Protein AF-A0A2S2QQ29-F1 (afdb_monomer_lite)

InterPro domains:
  IPR022782 Actin interacting protein 3-like, C-terminal [PF03915] (8-190)
  IPR051825 SRC Kinase Signaling Inhibitor [PTHR22741] (1-201)

Foldseek 3Di:
DVVVVVVVVVVVVVVVVVVVVVVVVVVVVVVVVVVVVVVVVVVVVVVVVVVVVVVVVVVLVVLVVVLVVVVVVLVVLVVVLVVLVVVLVVVVVVQVCCCPPVVDDDDVVVVVVSVVSVVVSVVSVVVSVVVVVVSVVSVVVSVVVVVVVVVVVVVCVVVVVVVVVVVVVVVVVVVVVVVVVVVVVVVVVVVDDDPVPDDPPDD

pLDDT: mean 89.48, std 13.01, range [39.53, 98.69]

Structure (mmCIF, N/CA/C/O backbone):
data_AF-A0A2S2QQ29-F1
#
_entry.id   AF-A0A2S2QQ29-F1
#
loop_
_atom_site.group_PDB
_atom_site.id
_atom_site.type_symbol
_atom_site.label_atom_id
_atom_site.label_alt_id
_atom_site.label_comp_id
_atom_site.label_asym_id
_atom_site.label_entity_id
_atom_site.label_seq_id
_atom_site.pdbx_PDB_ins_code
_atom_site.Cartn_x
_atom_site.Cartn_y
_atom_site.Cartn_z
_atom_site.occupancy
_atom_site.B_iso_or_equiv
_atom_site.auth_seq_id
_atom_site.auth_comp_id
_atom_site.auth_asym_id
_atom_site.auth_atom_id
_atom_site.pdbx_PDB_model_num
ATOM 1 N N . MET A 1 1 ? 58.826 -31.217 -70.084 1.00 58.16 1 MET A N 1
ATOM 2 C CA . MET A 1 1 ? 59.027 -30.020 -69.231 1.00 58.16 1 MET A CA 1
ATOM 3 C C . MET A 1 1 ? 57.924 -28.960 -69.365 1.00 58.16 1 MET A C 1
ATOM 5 O O . MET A 1 1 ? 57.368 -28.581 -68.344 1.00 58.16 1 MET A O 1
ATOM 9 N N . TYR A 1 2 ? 57.536 -28.514 -70.570 1.00 65.88 2 TYR A N 1
ATOM 10 C CA . TYR A 1 2 ? 56.537 -27.436 -70.764 1.00 65.88 2 TYR A CA 1
ATOM 11 C C . TYR A 1 2 ? 55.149 -27.685 -70.126 1.00 65.88 2 TYR A C 1
ATOM 13 O O . TYR A 1 2 ? 54.571 -26.784 -69.519 1.00 65.88 2 TYR A O 1
ATOM 21 N N . ASN A 1 3 ? 54.625 -28.916 -70.189 1.00 76.88 3 ASN A N 1
ATOM 22 C CA . ASN A 1 3 ? 53.314 -29.250 -69.607 1.00 76.88 3 ASN A CA 1
ATOM 23 C C . ASN A 1 3 ? 53.293 -29.189 -68.071 1.00 76.88 3 ASN A C 1
ATOM 25 O O . ASN A 1 3 ? 52.300 -28.763 -67.488 1.00 76.88 3 ASN A O 1
ATOM 29 N N . GLN A 1 4 ? 54.393 -29.557 -67.409 1.00 80.75 4 GLN A N 1
ATOM 30 C CA . GLN A 1 4 ? 54.505 -29.476 -65.949 1.00 80.75 4 GLN A CA 1
ATOM 31 C C . GLN A 1 4 ? 54.550 -28.018 -65.478 1.00 80.75 4 GLN A C 1
ATOM 33 O O . GLN A 1 4 ? 53.881 -27.668 -64.508 1.00 80.75 4 GLN A O 1
ATOM 38 N N . LEU A 1 5 ? 55.252 -27.150 -66.217 1.00 83.69 5 LEU A N 1
ATOM 39 C CA . LEU A 1 5 ? 55.298 -25.713 -65.939 1.00 83.69 5 LEU A CA 1
ATOM 40 C C . LEU A 1 5 ? 53.905 -25.071 -66.051 1.00 83.69 5 LEU A C 1
ATOM 42 O O . LEU A 1 5 ? 53.491 -24.320 -65.171 1.00 83.69 5 LEU A O 1
ATOM 46 N N . ARG A 1 6 ? 53.143 -25.430 -67.093 1.00 86.56 6 ARG A N 1
ATOM 47 C CA . ARG A 1 6 ? 51.777 -24.931 -67.320 1.00 86.56 6 ARG A CA 1
ATOM 48 C C . ARG A 1 6 ? 50.801 -25.373 -66.223 1.00 86.56 6 ARG A C 1
ATOM 50 O O . ARG A 1 6 ? 49.967 -24.582 -65.783 1.00 86.56 6 ARG A O 1
ATOM 57 N N . VAL A 1 7 ? 50.919 -26.615 -65.748 1.00 88.50 7 VAL A N 1
ATOM 58 C CA . VAL A 1 7 ? 50.114 -27.140 -64.629 1.00 88.50 7 VAL A CA 1
ATOM 59 C C . VAL A 1 7 ? 50.457 -26.431 -63.317 1.00 88.50 7 VAL A C 1
ATOM 61 O O . VAL A 1 7 ? 49.549 -26.046 -62.580 1.00 88.50 7 VAL A O 1
ATOM 64 N N . LEU A 1 8 ? 51.743 -26.204 -63.036 1.00 88.38 8 LEU A N 1
ATOM 65 C CA . LEU A 1 8 ? 52.184 -25.460 -61.851 1.00 88.38 8 LEU A CA 1
ATOM 66 C C . LEU A 1 8 ? 51.718 -23.999 -61.888 1.00 88.38 8 LEU A C 1
ATOM 68 O O . LEU A 1 8 ? 51.228 -23.488 -60.883 1.00 88.38 8 LEU A O 1
ATOM 72 N N . GLN A 1 9 ? 51.785 -23.348 -63.050 1.00 89.62 9 GLN A N 1
ATOM 73 C CA . GLN A 1 9 ? 51.308 -21.977 -63.235 1.00 89.62 9 GLN A CA 1
ATOM 74 C C . GLN A 1 9 ? 49.793 -21.860 -63.007 1.00 89.62 9 GLN A C 1
ATOM 76 O O . GLN A 1 9 ? 49.340 -20.909 -62.365 1.00 89.62 9 GLN A O 1
ATOM 81 N N . LYS A 1 10 ? 49.011 -22.843 -63.476 1.00 92.00 10 LYS A N 1
ATOM 82 C CA . LYS A 1 10 ? 47.568 -22.919 -63.213 1.00 92.00 10 LYS A CA 1
ATOM 83 C C . LYS A 1 10 ? 47.287 -23.083 -61.715 1.00 92.00 10 LYS A C 1
ATOM 85 O O . LYS A 1 10 ? 46.579 -22.256 -61.154 1.00 92.00 10 LYS A O 1
ATOM 90 N N . LYS A 1 11 ? 47.939 -24.043 -61.046 1.00 91.81 11 LYS A N 1
ATOM 91 C CA . LYS A 1 11 ? 47.808 -24.242 -59.589 1.00 91.81 11 LYS A CA 1
ATOM 92 C C . LYS A 1 11 ? 48.177 -22.991 -58.785 1.00 91.81 11 LYS A C 1
ATOM 94 O O . LYS A 1 11 ? 47.470 -22.637 -57.851 1.00 91.81 11 LYS A O 1
ATOM 99 N N . ALA A 1 12 ? 49.243 -22.285 -59.160 1.00 90.62 12 ALA A N 1
ATOM 100 C CA . ALA A 1 12 ? 49.643 -21.045 -58.493 1.00 90.62 12 ALA A CA 1
ATOM 101 C C . ALA A 1 12 ? 48.615 -19.911 -58.680 1.00 90.62 12 ALA A C 1
ATOM 103 O O . ALA A 1 12 ? 48.417 -19.091 -57.779 1.00 90.62 12 ALA A O 1
ATOM 104 N N . LYS A 1 13 ? 47.953 -19.846 -59.843 1.00 92.56 13 LYS A N 1
ATOM 105 C CA . LYS A 1 13 ? 46.868 -18.890 -60.108 1.00 92.56 13 LYS A CA 1
ATOM 106 C C . LYS A 1 13 ? 45.615 -19.231 -59.297 1.00 92.56 13 LYS A C 1
ATOM 108 O O . LYS A 1 13 ? 45.049 -18.323 -58.687 1.00 92.56 13 LYS A O 1
ATOM 113 N N . ASP A 1 14 ? 45.253 -20.509 -59.246 1.00 93.25 14 ASP A N 1
ATOM 114 C CA . ASP A 1 14 ? 44.104 -21.015 -58.492 1.00 93.25 14 ASP A CA 1
ATOM 115 C C . ASP A 1 14 ? 44.298 -20.765 -56.985 1.00 93.25 14 ASP A C 1
ATOM 117 O O . ASP A 1 14 ? 43.455 -20.126 -56.357 1.00 93.25 14 ASP A O 1
ATOM 121 N N . LEU A 1 15 ? 45.477 -21.088 -56.435 1.00 93.44 15 LEU A N 1
ATOM 122 C CA . LEU A 1 15 ? 45.837 -20.797 -55.038 1.00 93.44 15 LEU A CA 1
ATOM 123 C C . LEU A 1 15 ? 45.805 -19.293 -54.714 1.00 93.44 15 LEU A C 1
ATOM 125 O O . LEU A 1 15 ? 45.339 -18.889 -53.649 1.00 93.44 15 LEU A O 1
ATOM 129 N N . ARG A 1 16 ? 46.250 -18.419 -55.632 1.00 93.06 16 ARG A N 1
ATOM 130 C CA . ARG A 1 16 ? 46.126 -16.956 -55.453 1.00 93.06 16 ARG A CA 1
ATOM 131 C C . ARG A 1 16 ? 44.676 -16.482 -55.450 1.00 93.06 16 ARG A C 1
ATOM 133 O O . ARG A 1 16 ? 44.363 -15.460 -54.834 1.00 93.06 16 ARG A O 1
ATOM 140 N N . GLN A 1 17 ? 43.802 -17.130 -56.211 1.00 92.25 17 GLN A N 1
ATOM 141 C CA . GLN A 1 17 ? 42.383 -16.797 -56.239 1.00 92.25 17 GLN A CA 1
ATOM 142 C C . GLN A 1 17 ? 41.694 -17.268 -54.956 1.00 92.25 17 GLN A C 1
ATOM 144 O O . GLN A 1 17 ? 40.962 -16.491 -54.345 1.00 92.25 17 GLN A O 1
ATOM 149 N N . GLU A 1 18 ? 42.020 -18.471 -54.496 1.00 92.69 18 GLU A N 1
ATOM 150 C CA . GLU A 1 18 ? 41.542 -19.041 -53.240 1.00 92.69 18 GLU A CA 1
ATOM 151 C C . GLU A 1 18 ? 41.991 -18.212 -52.028 1.00 92.69 18 GLU A C 1
ATOM 153 O O . GLU A 1 18 ? 41.156 -17.812 -51.221 1.00 92.69 18 GLU A O 1
ATOM 158 N N . ALA A 1 19 ? 43.263 -17.803 -51.963 1.00 91.06 19 ALA A N 1
ATOM 159 C CA . ALA A 1 19 ? 43.770 -16.925 -50.903 1.00 91.06 19 ALA A CA 1
ATOM 160 C C . ALA A 1 19 ? 43.051 -15.562 -50.860 1.00 91.06 19 ALA A C 1
ATOM 162 O O . ALA A 1 19 ? 42.770 -15.023 -49.787 1.00 91.06 19 ALA A O 1
ATOM 163 N N . ARG A 1 20 ? 42.710 -14.993 -52.026 1.00 91.62 20 ARG A N 1
ATOM 164 C CA . ARG A 1 20 ? 41.917 -13.754 -52.106 1.00 91.62 20 ARG A CA 1
ATOM 165 C C . ARG A 1 20 ? 40.474 -13.969 -51.657 1.00 91.62 20 ARG A C 1
ATOM 167 O O . ARG A 1 20 ? 39.930 -13.101 -50.975 1.00 91.62 20 ARG A O 1
ATOM 174 N N . SER A 1 21 ? 39.878 -15.106 -52.014 1.00 90.62 21 SER A N 1
ATOM 175 C CA . SER A 1 21 ? 38.542 -15.500 -51.560 1.00 90.62 21 SER A CA 1
ATOM 176 C C . SER A 1 21 ? 38.503 -15.652 -50.037 1.00 90.62 21 SER A C 1
ATOM 178 O O . SER A 1 21 ? 37.711 -14.985 -49.372 1.00 90.62 21 SER A O 1
ATOM 180 N N . LEU A 1 22 ? 39.450 -16.408 -49.472 1.00 92.12 22 LEU A N 1
ATOM 181 C CA . LEU A 1 22 ? 39.607 -16.611 -48.031 1.00 92.12 22 LEU A CA 1
ATOM 182 C C . LEU A 1 22 ? 39.797 -15.290 -47.281 1.00 92.12 22 LEU A C 1
ATOM 184 O O . LEU A 1 22 ? 39.175 -15.080 -46.243 1.00 92.12 22 LEU A O 1
ATOM 188 N N . ARG A 1 23 ? 40.587 -14.354 -47.823 1.00 93.38 23 ARG A N 1
ATOM 189 C CA . ARG A 1 23 ? 40.763 -13.029 -47.211 1.00 93.38 23 ARG A CA 1
ATOM 190 C C . ARG A 1 23 ? 39.457 -12.231 -47.161 1.00 93.38 23 ARG A C 1
ATOM 192 O O . ARG A 1 23 ? 39.170 -11.616 -46.137 1.00 93.38 23 ARG A O 1
ATOM 199 N N . ARG A 1 24 ? 38.662 -12.243 -48.237 1.00 90.88 24 ARG A N 1
ATOM 200 C CA . ARG A 1 24 ? 37.349 -11.571 -48.270 1.00 90.88 24 ARG A CA 1
ATOM 201 C C . ARG A 1 24 ? 36.367 -12.219 -47.299 1.00 90.88 24 ARG A C 1
ATOM 203 O O . ARG A 1 24 ? 35.701 -11.505 -46.554 1.00 90.88 24 ARG A O 1
ATOM 210 N N . MET A 1 25 ? 36.322 -13.551 -47.267 1.00 92.12 25 MET A N 1
ATOM 211 C CA . MET A 1 25 ? 35.492 -14.303 -46.323 1.00 92.12 25 MET A CA 1
ATOM 212 C C . MET A 1 25 ? 35.877 -13.999 -44.874 1.00 92.12 25 MET A C 1
ATOM 214 O O . MET A 1 25 ? 35.006 -13.679 -44.074 1.00 92.12 25 MET A O 1
ATOM 218 N N . SER A 1 26 ? 37.172 -14.008 -44.552 1.00 90.50 26 SER A N 1
ATOM 219 C CA . SER A 1 26 ? 37.682 -13.671 -43.220 1.00 90.50 26 SER A CA 1
ATOM 220 C C . SER A 1 26 ? 37.312 -12.241 -42.806 1.00 90.50 26 SER A C 1
ATOM 222 O O . SER A 1 26 ? 36.861 -12.024 -41.684 1.00 90.50 26 SER A O 1
ATOM 224 N N . GLN A 1 27 ? 37.417 -11.263 -43.715 1.00 90.31 27 GLN A N 1
ATOM 225 C CA . GLN A 1 27 ? 36.993 -9.884 -43.441 1.00 90.31 27 GLN A CA 1
ATOM 226 C C . GLN A 1 27 ? 35.483 -9.773 -43.188 1.00 90.31 27 GLN A C 1
ATOM 228 O O . GLN A 1 27 ? 35.074 -9.097 -42.242 1.00 90.31 27 GLN A O 1
ATOM 233 N N . ALA A 1 28 ? 34.661 -10.453 -43.992 1.00 89.12 28 ALA A N 1
ATOM 234 C CA . ALA A 1 28 ? 33.212 -10.484 -43.809 1.00 89.12 28 ALA A CA 1
ATOM 235 C C . ALA A 1 28 ? 32.821 -11.164 -42.486 1.00 89.12 28 ALA A C 1
ATOM 237 O O . ALA A 1 28 ? 32.010 -10.628 -41.732 1.00 89.12 28 ALA A O 1
ATOM 238 N N . GLN A 1 29 ? 33.461 -12.289 -42.150 1.00 89.75 29 GLN A N 1
ATOM 239 C CA . GLN A 1 29 ? 33.277 -12.981 -40.873 1.00 89.75 29 GLN A CA 1
ATOM 240 C C . GLN A 1 29 ? 33.691 -12.100 -39.689 1.00 89.75 29 GLN A C 1
ATOM 242 O O . GLN A 1 29 ? 32.938 -11.982 -38.730 1.00 89.75 29 GLN A O 1
ATOM 247 N N . ALA A 1 30 ? 34.830 -11.404 -39.763 1.00 90.12 30 ALA A N 1
ATOM 248 C CA . ALA A 1 30 ? 35.282 -10.496 -38.707 1.00 90.12 30 ALA A CA 1
ATOM 249 C C . ALA A 1 30 ? 34.353 -9.283 -38.508 1.00 90.12 30 ALA A C 1
ATOM 251 O O . ALA A 1 30 ? 34.287 -8.712 -37.416 1.00 90.12 30 ALA A O 1
ATOM 252 N N . HIS A 1 31 ? 33.654 -8.848 -39.559 1.00 88.50 31 HIS A N 1
ATOM 253 C CA . HIS A 1 31 ? 32.612 -7.832 -39.440 1.00 88.50 31 HIS A CA 1
ATOM 254 C C . HIS A 1 31 ? 31.351 -8.408 -38.786 1.00 88.50 31 HIS A C 1
ATOM 256 O O . HIS A 1 31 ? 30.884 -7.855 -37.794 1.00 88.50 31 HIS A O 1
ATOM 262 N N . SER A 1 32 ? 30.877 -9.562 -39.266 1.00 91.56 32 SER A N 1
ATOM 263 C CA . SER A 1 32 ? 29.714 -10.256 -38.704 1.00 91.56 32 SER A CA 1
ATOM 264 C C . SER A 1 32 ? 29.891 -10.565 -37.218 1.00 91.56 32 SER A C 1
ATOM 266 O O . SER A 1 32 ? 29.003 -10.258 -36.433 1.00 91.56 32 SER A O 1
ATOM 268 N N . ILE A 1 33 ? 31.047 -11.096 -36.812 1.00 92.38 33 ILE A N 1
ATOM 269 C CA . ILE A 1 33 ? 31.349 -11.408 -35.409 1.00 92.38 33 ILE A CA 1
ATOM 270 C C . ILE A 1 33 ? 31.291 -10.144 -34.543 1.00 92.38 33 ILE A C 1
ATOM 272 O O . ILE A 1 33 ? 30.747 -10.182 -33.443 1.00 92.38 33 ILE A O 1
ATOM 276 N N . ARG A 1 34 ? 31.803 -9.005 -35.034 1.00 93.12 34 ARG A N 1
ATOM 277 C CA . ARG A 1 34 ? 31.741 -7.731 -34.299 1.00 93.12 34 ARG A CA 1
ATOM 278 C C . ARG A 1 34 ? 30.310 -7.268 -34.059 1.00 93.12 34 ARG A C 1
ATOM 280 O O . ARG A 1 34 ? 30.016 -6.805 -32.961 1.00 93.12 34 ARG A O 1
ATOM 287 N N . GLU A 1 35 ? 29.443 -7.389 -35.056 1.00 93.94 35 GLU A N 1
ATOM 288 C CA . GLU A 1 35 ? 28.033 -7.025 -34.905 1.00 93.94 35 GLU A CA 1
ATOM 289 C C . GLU A 1 35 ? 27.303 -7.995 -33.970 1.00 93.94 35 GLU A C 1
ATOM 291 O O . GLU A 1 35 ? 26.607 -7.544 -33.063 1.00 93.94 35 GLU A O 1
ATOM 296 N N . THR A 1 36 ? 27.556 -9.304 -34.074 1.00 94.19 36 THR A N 1
ATOM 297 C CA . THR A 1 36 ? 27.000 -10.296 -33.139 1.00 94.19 36 THR A CA 1
ATOM 298 C C . THR A 1 36 ? 27.426 -10.022 -31.696 1.00 94.19 36 THR A C 1
ATOM 300 O O . THR A 1 36 ? 26.601 -10.098 -30.787 1.00 94.19 36 THR A O 1
ATOM 303 N N . ILE A 1 37 ? 28.694 -9.663 -31.461 1.00 92.62 37 ILE A N 1
ATOM 304 C CA . ILE A 1 37 ? 29.191 -9.309 -30.122 1.00 92.62 37 ILE A CA 1
ATOM 305 C C . ILE A 1 37 ? 28.473 -8.065 -29.587 1.00 92.62 37 ILE A C 1
ATOM 307 O O . ILE A 1 37 ? 28.034 -8.069 -28.437 1.00 92.62 37 ILE A O 1
ATOM 311 N N . LYS A 1 38 ? 28.317 -7.015 -30.405 1.00 93.00 38 LYS A N 1
ATOM 312 C CA . LYS A 1 38 ? 27.588 -5.801 -30.003 1.00 93.00 38 LYS A CA 1
ATOM 313 C C . LYS A 1 38 ? 26.133 -6.103 -29.651 1.00 93.00 38 LYS A C 1
ATOM 315 O O . LYS A 1 38 ? 25.666 -5.662 -28.606 1.00 93.00 38 LYS A O 1
ATOM 320 N N . ASP A 1 39 ? 25.440 -6.868 -30.490 1.00 92.69 39 ASP A N 1
ATOM 321 C CA . ASP A 1 39 ? 24.043 -7.246 -30.266 1.00 92.69 39 ASP A CA 1
ATOM 322 C C . ASP A 1 39 ? 23.887 -8.092 -28.992 1.00 92.69 39 ASP A C 1
ATOM 324 O O . ASP A 1 39 ? 23.025 -7.835 -28.152 1.00 92.69 39 ASP A O 1
ATOM 328 N N . THR A 1 40 ? 24.803 -9.039 -28.775 1.00 92.88 40 THR A N 1
ATOM 329 C CA . THR A 1 40 ? 24.845 -9.851 -27.549 1.00 92.88 40 THR A CA 1
ATOM 330 C C . THR A 1 40 ? 25.074 -8.979 -26.313 1.00 92.88 40 THR A C 1
ATOM 332 O O . THR A 1 40 ? 24.411 -9.167 -25.296 1.00 92.88 40 THR A O 1
ATOM 335 N N . PHE A 1 41 ? 25.957 -7.980 -26.395 1.00 90.81 41 PHE A N 1
ATOM 336 C CA . PHE A 1 41 ? 26.204 -7.049 -25.294 1.00 90.81 41 PHE A CA 1
ATOM 337 C C . PHE A 1 41 ? 24.963 -6.213 -24.949 1.00 90.81 41 PHE A C 1
ATOM 339 O O . PHE A 1 41 ? 24.647 -6.033 -23.772 1.00 90.81 41 PHE A O 1
ATOM 346 N N . ILE A 1 42 ? 24.228 -5.740 -25.960 1.00 92.62 42 ILE A N 1
ATOM 347 C CA . ILE A 1 42 ? 22.963 -5.017 -25.766 1.00 92.62 42 ILE A CA 1
ATOM 348 C C . ILE A 1 42 ? 21.935 -5.922 -25.079 1.00 92.62 42 ILE A C 1
ATOM 350 O O . ILE A 1 42 ? 21.331 -5.509 -24.089 1.00 92.62 42 ILE A O 1
ATOM 354 N N . LYS A 1 43 ? 21.786 -7.168 -25.544 1.00 89.94 43 LYS A N 1
ATOM 355 C CA . LYS A 1 43 ? 20.874 -8.157 -24.947 1.00 89.94 43 LYS A CA 1
ATOM 356 C C . LYS A 1 43 ? 21.223 -8.466 -23.493 1.00 89.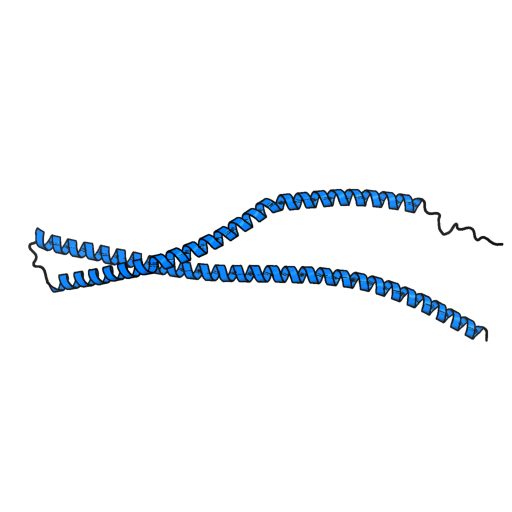94 43 LYS A C 1
ATOM 358 O O . LYS A 1 43 ? 20.332 -8.456 -22.651 1.00 89.94 43 LYS A O 1
ATOM 363 N N . ILE A 1 44 ? 22.504 -8.673 -23.178 1.00 89.69 44 ILE A N 1
ATOM 364 C CA . ILE A 1 44 ? 22.965 -8.906 -21.799 1.00 89.69 44 ILE A CA 1
ATOM 365 C C . ILE A 1 44 ? 22.632 -7.704 -20.908 1.00 89.69 44 ILE A C 1
ATOM 367 O O . ILE A 1 44 ? 22.087 -7.884 -19.823 1.00 89.69 44 ILE A O 1
ATOM 371 N N . ARG A 1 45 ? 22.906 -6.472 -21.361 1.00 85.56 45 ARG A N 1
ATOM 372 C CA . ARG A 1 45 ? 22.569 -5.264 -20.587 1.00 85.56 45 ARG A CA 1
ATOM 373 C C . ARG A 1 45 ? 21.071 -5.128 -20.344 1.00 85.56 45 ARG A C 1
ATOM 375 O O . ARG A 1 45 ? 20.684 -4.793 -19.230 1.00 85.56 45 ARG A O 1
ATOM 382 N N . ALA A 1 46 ? 20.252 -5.384 -21.362 1.00 83.38 46 ALA A N 1
ATOM 383 C CA . ALA A 1 46 ? 18.800 -5.339 -21.233 1.00 83.38 46 ALA A CA 1
ATOM 384 C C . ALA A 1 46 ? 18.301 -6.362 -20.203 1.00 83.38 46 ALA A C 1
ATOM 386 O O . ALA A 1 46 ? 17.492 -6.018 -19.349 1.00 83.38 46 ALA A O 1
ATOM 387 N N . LEU A 1 47 ? 18.846 -7.581 -20.235 1.00 85.69 47 LEU A N 1
ATOM 388 C CA . LEU A 1 47 ? 18.464 -8.665 -19.331 1.00 85.69 47 LEU A CA 1
ATOM 389 C C . LEU A 1 47 ? 18.874 -8.391 -17.872 1.00 85.69 47 LEU A C 1
ATOM 391 O O . LEU A 1 47 ? 18.130 -8.707 -16.947 1.00 85.69 47 LEU A O 1
ATOM 395 N N . ILE A 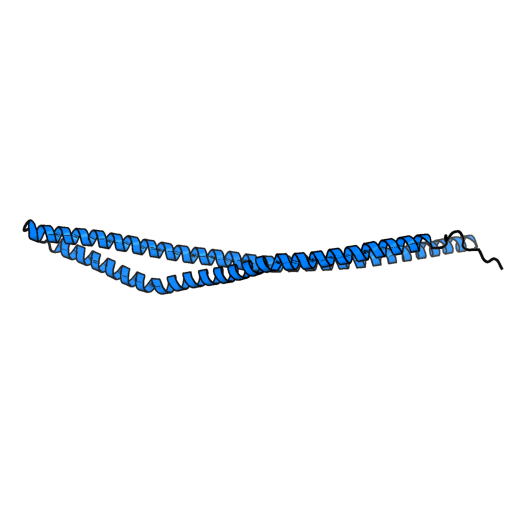1 48 ? 20.030 -7.751 -17.657 1.00 82.38 48 ILE A N 1
ATOM 396 C CA . ILE A 1 48 ? 20.469 -7.296 -16.326 1.00 82.38 48 ILE A CA 1
ATOM 397 C C . ILE A 1 48 ? 19.560 -6.174 -15.802 1.00 82.38 48 ILE A C 1
ATOM 399 O O . ILE A 1 48 ? 19.166 -6.209 -14.638 1.00 82.38 48 ILE A O 1
ATOM 403 N N . ALA A 1 49 ? 19.209 -5.200 -16.649 1.00 77.38 49 ALA A N 1
ATOM 404 C CA . ALA A 1 49 ? 18.321 -4.102 -16.268 1.00 77.38 49 ALA A CA 1
ATOM 405 C C . ALA A 1 49 ? 16.917 -4.612 -15.898 1.00 77.38 49 ALA A C 1
ATOM 407 O O . ALA A 1 49 ? 16.403 -4.274 -14.836 1.00 77.38 49 ALA A O 1
ATOM 408 N N . SER A 1 50 ? 16.342 -5.503 -16.713 1.00 75.81 50 SER A N 1
ATOM 409 C CA . SER A 1 50 ? 15.023 -6.083 -16.438 1.00 75.81 50 SER A CA 1
ATOM 410 C C . SER A 1 50 ? 15.012 -6.975 -15.197 1.00 75.81 50 SER A C 1
ATOM 412 O O . SER A 1 50 ? 14.040 -6.966 -14.449 1.00 75.81 50 SER A O 1
ATOM 414 N N . GLY A 1 51 ? 16.079 -7.748 -14.958 1.00 68.25 51 GLY A N 1
ATOM 415 C CA . GLY A 1 51 ? 16.167 -8.636 -13.797 1.00 68.25 51 GLY A CA 1
ATOM 416 C C . GLY A 1 51 ? 16.221 -7.878 -12.469 1.00 68.25 51 GLY A C 1
ATOM 417 O O . GLY A 1 51 ? 15.604 -8.305 -11.494 1.00 68.25 51 GLY A O 1
ATOM 418 N N . ALA A 1 52 ? 16.910 -6.733 -12.438 1.00 62.78 52 ALA A N 1
ATOM 419 C CA . ALA A 1 52 ? 16.904 -5.852 -11.277 1.00 62.78 52 ALA A CA 1
ATOM 420 C C . ALA A 1 52 ? 15.491 -5.302 -11.033 1.00 62.78 52 ALA A C 1
ATOM 422 O O . ALA A 1 52 ? 14.932 -5.537 -9.963 1.00 62.78 52 ALA A O 1
ATOM 423 N N . ASP A 1 53 ? 14.884 -4.650 -12.028 1.00 66.31 53 ASP A N 1
ATOM 424 C CA . ASP A 1 53 ? 13.550 -4.043 -11.898 1.00 66.31 53 ASP A CA 1
ATOM 425 C C . ASP A 1 53 ? 12.480 -5.056 -11.469 1.00 66.31 53 ASP A C 1
ATOM 427 O O . ASP A 1 53 ? 11.641 -4.765 -10.615 1.00 66.31 53 ASP A O 1
ATOM 431 N N . GLN A 1 54 ? 12.546 -6.282 -11.991 1.00 67.62 54 GLN A N 1
ATOM 432 C CA . GLN A 1 54 ? 11.610 -7.345 -11.644 1.00 67.62 54 GLN A CA 1
ATOM 433 C C . GLN A 1 54 ? 11.759 -7.807 -10.185 1.00 67.62 54 GLN A C 1
ATOM 435 O O . GLN A 1 54 ? 10.752 -7.966 -9.495 1.00 67.62 54 GLN A O 1
ATOM 440 N N . ALA A 1 55 ? 12.989 -7.942 -9.679 1.00 64.50 55 ALA A N 1
ATOM 441 C CA . ALA A 1 55 ? 13.240 -8.281 -8.277 1.00 64.50 55 ALA A CA 1
ATOM 442 C C . ALA A 1 55 ? 12.791 -7.163 -7.313 1.00 64.50 55 ALA A C 1
ATOM 444 O O . ALA A 1 55 ? 12.189 -7.440 -6.271 1.00 64.50 55 ALA A O 1
ATOM 445 N N . TRP A 1 56 ? 13.024 -5.894 -7.667 1.00 63.88 56 TRP A N 1
ATOM 446 C CA . TRP A 1 56 ? 12.562 -4.737 -6.887 1.00 63.88 56 TRP A CA 1
ATOM 447 C C . TRP A 1 56 ? 11.035 -4.585 -6.900 1.00 63.88 56 TRP A C 1
ATOM 449 O O . TRP A 1 56 ? 10.444 -4.171 -5.894 1.00 63.88 56 TRP A O 1
ATOM 459 N N . SER A 1 57 ? 10.392 -4.910 -8.022 1.00 71.75 57 SER A N 1
ATOM 460 C CA . SER A 1 57 ? 8.934 -4.926 -8.162 1.00 71.75 57 SER A CA 1
ATOM 461 C C . SER A 1 57 ? 8.309 -6.021 -7.295 1.00 71.75 57 SER A C 1
ATOM 463 O O . SER A 1 57 ? 7.444 -5.736 -6.465 1.00 71.75 57 SER A O 1
ATOM 465 N N . GLU A 1 58 ? 8.826 -7.250 -7.378 1.00 74.31 58 GLU A N 1
ATOM 466 C CA . GLU A 1 58 ? 8.320 -8.386 -6.604 1.00 74.31 58 GLU A CA 1
ATOM 467 C C . GLU A 1 58 ? 8.537 -8.204 -5.093 1.00 74.31 58 GLU A C 1
ATOM 469 O O . GLU A 1 58 ? 7.633 -8.463 -4.294 1.00 74.31 58 GLU A O 1
ATOM 474 N N . SER A 1 59 ? 9.706 -7.699 -4.682 1.00 71.69 59 SER A N 1
ATOM 475 C CA . SER A 1 59 ? 9.971 -7.378 -3.275 1.00 71.69 59 SER A CA 1
ATOM 476 C C . SER A 1 59 ? 9.064 -6.258 -2.760 1.00 71.69 59 SER A C 1
ATOM 478 O O . SER A 1 59 ? 8.617 -6.328 -1.617 1.00 71.69 59 SER A O 1
ATOM 480 N N . GLY A 1 60 ? 8.783 -5.238 -3.579 1.00 79.62 60 GLY A N 1
ATOM 481 C CA . GLY A 1 60 ? 7.864 -4.155 -3.219 1.00 79.62 60 GLY A CA 1
ATOM 482 C C . GLY A 1 60 ? 6.423 -4.645 -3.065 1.00 79.62 60 GLY A C 1
ATOM 483 O O . GLY A 1 60 ? 5.763 -4.305 -2.088 1.00 79.62 60 GLY A O 1
ATOM 484 N N . SER A 1 61 ? 5.965 -5.513 -3.970 1.00 81.12 61 SER A N 1
ATOM 485 C CA . SER A 1 61 ? 4.622 -6.103 -3.920 1.00 81.12 61 SER A CA 1
ATOM 486 C C . SER A 1 61 ? 4.422 -7.001 -2.692 1.00 81.12 61 SER A C 1
ATOM 488 O O . SER A 1 61 ? 3.392 -6.914 -2.022 1.00 81.12 61 SER A O 1
ATOM 490 N N . LYS A 1 62 ? 5.425 -7.816 -2.332 1.00 87.44 62 LYS A N 1
ATOM 491 C CA . LYS A 1 62 ? 5.382 -8.646 -1.114 1.00 87.44 62 LYS A CA 1
ATOM 492 C C . LYS A 1 62 ? 5.345 -7.808 0.160 1.00 87.44 62 LYS A C 1
ATOM 494 O O . LYS A 1 62 ? 4.603 -8.145 1.080 1.00 87.44 62 LYS A O 1
ATOM 499 N N . GLU A 1 63 ? 6.133 -6.735 0.209 1.00 89.44 63 GLU A N 1
ATOM 500 C CA . GLU A 1 63 ? 6.141 -5.795 1.331 1.00 89.44 63 GLU A CA 1
ATOM 501 C C . GLU A 1 63 ? 4.773 -5.123 1.490 1.00 89.44 63 GLU A C 1
ATOM 503 O O . GLU A 1 63 ? 4.206 -5.148 2.581 1.00 89.44 63 GLU A O 1
ATOM 508 N N . ARG A 1 64 ? 4.199 -4.620 0.389 1.00 92.94 64 ARG A N 1
ATOM 509 C CA . ARG A 1 64 ? 2.864 -4.015 0.382 1.00 92.94 64 ARG A CA 1
ATOM 510 C C . ARG A 1 64 ? 1.802 -4.980 0.907 1.00 92.94 64 ARG A C 1
ATOM 512 O O . ARG A 1 64 ? 1.096 -4.659 1.856 1.00 92.94 64 ARG A O 1
ATOM 519 N N . ALA A 1 65 ? 1.777 -6.202 0.380 1.00 92.88 65 ALA A N 1
ATOM 520 C CA . ALA A 1 65 ? 0.826 -7.231 0.795 1.00 92.88 65 ALA A CA 1
ATOM 521 C C . ALA A 1 65 ? 0.999 -7.696 2.254 1.00 92.88 65 ALA A C 1
ATOM 523 O O . ALA A 1 65 ? 0.087 -8.309 2.819 1.00 92.88 65 ALA A O 1
ATOM 524 N N . ARG A 1 66 ? 2.177 -7.496 2.864 1.00 95.19 66 ARG A N 1
ATOM 525 C CA . ARG A 1 66 ? 2.377 -7.741 4.300 1.00 95.19 66 ARG A CA 1
ATOM 526 C C . ARG A 1 66 ? 1.741 -6.624 5.118 1.00 95.19 66 ARG A C 1
ATOM 528 O O . ARG A 1 66 ? 0.964 -6.920 6.018 1.00 95.19 66 ARG A O 1
ATOM 535 N N . VAL A 1 67 ? 2.042 -5.375 4.768 1.00 96.38 67 VAL A N 1
ATOM 536 C CA . VAL A 1 67 ? 1.523 -4.194 5.465 1.00 96.38 67 VAL A CA 1
ATOM 537 C C . VAL A 1 67 ? -0.002 -4.116 5.372 1.00 96.38 67 VAL A C 1
ATOM 539 O O . VAL A 1 67 ? -0.642 -3.873 6.388 1.00 96.38 67 VAL A O 1
ATOM 542 N N . ASP A 1 68 ? -0.592 -4.432 4.216 1.00 95.44 68 ASP A N 1
ATOM 543 C CA . ASP A 1 68 ? -2.054 -4.477 4.047 1.00 95.44 68 ASP A CA 1
ATOM 544 C C . ASP A 1 68 ? -2.714 -5.492 4.982 1.00 95.44 68 ASP A C 1
ATOM 546 O O . ASP A 1 68 ? -3.735 -5.213 5.602 1.00 95.44 68 ASP A O 1
ATOM 550 N N . ARG A 1 69 ? -2.098 -6.669 5.146 1.00 97.44 69 ARG A N 1
ATOM 551 C CA . ARG A 1 69 ? -2.601 -7.682 6.080 1.00 97.44 69 ARG A CA 1
ATOM 552 C C . ARG A 1 69 ? -2.520 -7.222 7.529 1.00 97.44 69 ARG A C 1
ATOM 554 O O . ARG A 1 69 ? -3.446 -7.478 8.292 1.00 97.44 69 ARG A O 1
ATOM 561 N N . GLU A 1 70 ? -1.424 -6.581 7.923 1.00 97.19 70 GLU A N 1
ATOM 562 C CA . GLU A 1 70 ? -1.290 -6.021 9.273 1.00 97.19 70 GLU A CA 1
ATOM 563 C C . GLU A 1 70 ? -2.316 -4.903 9.517 1.00 97.19 70 GLU A C 1
ATOM 565 O O . GLU A 1 70 ? -2.914 -4.842 10.593 1.00 97.19 70 GLU A O 1
ATOM 570 N N . GLU A 1 71 ? -2.569 -4.067 8.507 1.00 98.06 71 GLU A N 1
ATOM 571 C CA . GLU A 1 71 ? -3.588 -3.018 8.540 1.00 98.06 71 GLU A CA 1
ATOM 572 C C . GLU A 1 71 ? -5.000 -3.599 8.696 1.00 98.06 71 GLU A C 1
ATOM 574 O O . GLU A 1 71 ? -5.764 -3.136 9.546 1.00 98.06 71 GLU A O 1
ATOM 579 N N . ASP A 1 72 ? -5.338 -4.640 7.935 1.00 98.25 72 ASP A N 1
ATOM 580 C CA . ASP A 1 72 ? -6.638 -5.308 8.015 1.00 98.25 72 ASP A CA 1
ATOM 581 C C . ASP A 1 72 ? -6.864 -5.968 9.377 1.00 98.25 72 ASP A C 1
ATOM 583 O O . ASP A 1 72 ? -7.942 -5.827 9.958 1.00 98.25 72 ASP A O 1
ATOM 587 N N . ILE A 1 73 ? -5.846 -6.639 9.927 1.00 98.00 73 ILE A N 1
ATOM 588 C CA . ILE A 1 73 ? -5.917 -7.228 11.271 1.00 98.00 73 ILE A CA 1
ATOM 589 C C . ILE A 1 73 ? -6.173 -6.135 12.313 1.00 98.00 73 ILE A C 1
ATOM 591 O O . ILE A 1 73 ? -7.062 -6.280 13.151 1.00 98.00 73 ILE A O 1
ATOM 595 N N . TYR A 1 74 ? -5.435 -5.023 12.245 1.00 98.56 74 TYR A N 1
ATOM 596 C CA . TYR A 1 74 ? -5.619 -3.898 13.159 1.00 98.56 74 TYR A CA 1
ATOM 597 C C . TYR A 1 74 ? -7.036 -3.311 13.069 1.00 98.56 74 TYR A C 1
ATOM 599 O O . TYR A 1 74 ? -7.680 -3.083 14.094 1.00 98.56 74 TYR A O 1
ATOM 607 N N . LYS A 1 75 ? -7.557 -3.112 11.850 1.00 98.38 75 LYS A N 1
ATOM 608 C CA . LYS A 1 75 ? -8.930 -2.630 11.622 1.00 98.38 75 LYS A CA 1
ATOM 609 C C . LYS A 1 75 ? -9.973 -3.586 12.192 1.00 98.38 75 LYS A C 1
ATOM 611 O O . LYS A 1 75 ? -10.920 -3.135 12.828 1.00 98.38 75 LYS A O 1
ATOM 616 N N . GLN A 1 76 ? -9.801 -4.891 11.996 1.00 98.44 76 GLN A N 1
ATOM 617 C CA . GLN A 1 76 ? -10.709 -5.898 12.547 1.00 98.44 76 GLN A CA 1
ATOM 618 C C . GLN A 1 76 ? -10.700 -5.903 14.081 1.00 98.44 76 GLN A C 1
ATOM 620 O O . GLN A 1 76 ? -11.766 -5.991 14.691 1.00 98.44 76 GLN A O 1
ATOM 625 N N . GLU A 1 77 ? -9.528 -5.775 14.711 1.00 98.19 77 GLU A N 1
ATOM 626 C CA . GLU A 1 77 ? -9.417 -5.660 16.170 1.00 98.19 77 GLU A CA 1
ATOM 627 C C . GLU A 1 77 ? -10.122 -4.396 16.698 1.00 98.19 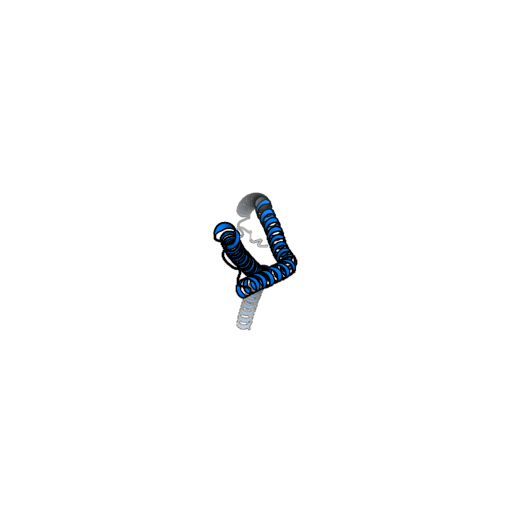77 GLU A C 1
ATOM 629 O O . GLU A 1 77 ? -10.818 -4.479 17.709 1.00 98.19 77 GLU A O 1
ATOM 634 N N . ILE A 1 78 ? -10.008 -3.258 15.999 1.00 98.38 78 ILE A N 1
ATOM 635 C CA . ILE A 1 78 ? -10.727 -2.015 16.339 1.00 98.38 78 ILE A CA 1
ATOM 636 C C . ILE A 1 78 ? -12.242 -2.198 16.218 1.00 98.38 78 ILE A C 1
ATOM 638 O O . ILE A 1 78 ? -12.953 -1.919 17.177 1.00 98.38 78 ILE A O 1
ATOM 642 N N . ILE A 1 79 ? -12.737 -2.718 15.090 1.00 98.50 79 ILE A N 1
ATOM 643 C CA . ILE A 1 79 ? -14.180 -2.926 14.867 1.00 98.50 79 ILE A CA 1
ATOM 644 C C . ILE A 1 79 ? -14.768 -3.830 15.953 1.00 98.50 79 ILE A C 1
ATOM 646 O O . ILE A 1 79 ? -15.839 -3.557 16.496 1.00 98.50 79 ILE A O 1
ATOM 650 N N . ARG A 1 80 ? -14.059 -4.911 16.297 1.00 98.38 80 ARG A N 1
ATOM 651 C CA . ARG A 1 80 ? -14.486 -5.820 17.360 1.00 98.38 80 ARG A CA 1
ATOM 652 C C . ARG A 1 80 ? -14.516 -5.122 18.718 1.00 98.38 80 ARG A C 1
ATOM 654 O O . ARG A 1 80 ? -15.497 -5.263 19.434 1.00 98.38 80 ARG A O 1
ATOM 661 N N . LEU A 1 81 ? -13.476 -4.361 19.052 1.00 98.56 81 LEU A N 1
ATOM 662 C CA . LEU A 1 81 ? -13.417 -3.589 20.291 1.00 98.56 81 LEU A CA 1
ATOM 663 C C . LEU A 1 81 ? -14.572 -2.579 20.391 1.00 98.56 81 LEU A C 1
ATOM 665 O O . LEU A 1 81 ? -15.199 -2.474 21.440 1.00 98.56 81 LEU A O 1
ATOM 669 N N . GLU A 1 82 ? -14.860 -1.841 19.318 1.00 98.56 82 GLU A N 1
ATOM 670 C CA . GLU A 1 82 ? -15.972 -0.882 19.273 1.00 98.56 82 GLU A CA 1
ATOM 671 C C . GLU A 1 82 ? -17.325 -1.580 19.448 1.00 98.56 82 GLU A C 1
ATOM 673 O O . GLU A 1 82 ? -18.197 -1.070 20.154 1.00 98.56 82 GLU A O 1
ATOM 678 N N . THR A 1 83 ? -17.476 -2.772 18.865 1.00 98.38 83 THR A N 1
ATOM 679 C CA . THR A 1 83 ? -18.668 -3.614 19.038 1.00 98.38 83 THR A CA 1
ATOM 680 C C . THR A 1 83 ? -18.818 -4.051 20.497 1.00 98.38 83 THR A C 1
ATOM 682 O O . THR A 1 83 ? -19.855 -3.789 21.102 1.00 98.38 83 THR A O 1
ATOM 685 N N . ASP A 1 84 ? -17.764 -4.625 21.090 1.00 97.81 84 ASP A N 1
ATOM 686 C CA . ASP A 1 84 ? -17.753 -5.090 22.484 1.00 97.81 84 ASP A CA 1
ATOM 687 C C . ASP A 1 84 ? -18.077 -3.939 23.462 1.00 97.81 84 ASP A C 1
ATOM 689 O O . ASP A 1 84 ? -18.818 -4.122 24.431 1.00 97.81 84 ASP A O 1
ATOM 693 N N . LEU A 1 85 ? -17.552 -2.734 23.205 1.00 98.69 85 LEU A N 1
ATOM 694 C CA . LEU A 1 85 ? -17.837 -1.543 24.009 1.00 98.69 85 LEU A CA 1
ATOM 695 C C . LEU A 1 85 ? -19.282 -1.065 23.847 1.00 98.69 85 LEU A C 1
ATOM 697 O O . LEU A 1 85 ? -19.930 -0.785 24.851 1.00 98.69 85 LEU A O 1
ATOM 701 N N . THR A 1 86 ? -19.804 -1.023 22.620 1.00 98.62 86 THR A N 1
ATOM 702 C CA . THR A 1 86 ? -21.189 -0.600 22.349 1.00 98.62 86 THR A CA 1
ATOM 703 C C . THR A 1 86 ? -22.196 -1.533 23.030 1.00 98.62 86 THR A C 1
ATOM 705 O O . THR A 1 86 ? -23.158 -1.085 23.658 1.00 98.62 86 THR A O 1
ATOM 708 N N . GLU A 1 87 ? -21.972 -2.846 22.950 1.00 98.50 87 GLU A N 1
ATOM 709 C CA . GLU A 1 87 ? -22.814 -3.845 23.616 1.00 98.50 87 GLU A CA 1
ATOM 710 C C . GLU A 1 87 ? -22.748 -3.718 25.145 1.00 98.50 87 GLU A C 1
ATOM 712 O O . GLU A 1 87 ? -23.777 -3.780 25.831 1.00 98.50 87 GLU A O 1
ATOM 717 N N . LEU A 1 88 ? -21.549 -3.488 25.690 1.00 98.56 88 LEU A N 1
ATOM 718 C CA . LEU A 1 88 ? -21.356 -3.263 27.118 1.00 98.56 88 LEU A CA 1
ATOM 719 C C . LEU A 1 88 ? -22.065 -1.987 27.591 1.00 98.56 88 LEU A C 1
ATOM 721 O O . LEU A 1 88 ? -22.759 -2.027 28.605 1.00 98.56 88 LEU A O 1
ATOM 725 N N . GLU A 1 89 ? -21.930 -0.876 26.865 1.00 98.62 89 GLU A N 1
ATOM 726 C CA . GLU A 1 89 ? -22.610 0.391 27.157 1.00 98.62 89 GLU A CA 1
ATOM 727 C C . GLU A 1 89 ? -24.130 0.209 27.200 1.00 98.62 89 GLU A C 1
ATOM 729 O O . GLU A 1 89 ? -24.771 0.630 28.166 1.00 98.62 89 GLU A O 1
ATOM 734 N N . SER A 1 90 ? -24.699 -0.491 26.212 1.00 98.38 90 SER A N 1
ATOM 735 C CA . SER A 1 90 ? -26.129 -0.815 26.180 1.00 98.38 90 SER A CA 1
ATOM 736 C C . SER A 1 90 ? -26.553 -1.645 27.395 1.00 98.38 90 SER A C 1
ATOM 738 O O . SER A 1 90 ? -27.565 -1.347 28.029 1.00 98.38 90 SER A O 1
ATOM 740 N N . THR A 1 91 ? -25.771 -2.666 27.750 1.00 97.38 91 THR A N 1
ATOM 741 C CA . THR A 1 91 ? -26.066 -3.554 28.888 1.00 97.38 91 THR A CA 1
ATOM 742 C C . THR A 1 91 ? -26.002 -2.801 30.221 1.00 97.38 91 THR A C 1
ATOM 744 O O . THR A 1 91 ? -26.873 -2.957 31.082 1.00 97.38 91 THR A O 1
ATOM 747 N N . VAL A 1 92 ? -24.994 -1.940 30.389 1.00 98.06 92 VAL A N 1
ATOM 748 C CA . VAL A 1 92 ? -24.828 -1.088 31.576 1.00 98.06 92 VAL A CA 1
ATOM 749 C C . VAL A 1 92 ? -25.988 -0.099 31.695 1.00 98.06 92 VAL A C 1
ATOM 751 O O . VAL A 1 92 ? -26.538 0.076 32.786 1.00 98.06 92 VAL A O 1
ATOM 754 N N . GLU A 1 93 ? -26.385 0.531 30.589 1.00 97.50 93 GLU A N 1
ATOM 755 C CA . GLU A 1 93 ? -27.492 1.485 30.561 1.00 97.50 93 GLU A CA 1
ATOM 756 C C . GLU A 1 93 ? -28.832 0.811 30.873 1.00 97.50 93 GLU A C 1
ATOM 758 O O . GLU A 1 93 ? -29.621 1.335 31.663 1.00 97.50 93 GLU A O 1
ATOM 763 N N . GLU A 1 94 ? -29.075 -0.384 30.332 1.00 96.44 94 GLU A N 1
ATOM 764 C CA . GLU A 1 94 ? -30.276 -1.159 30.632 1.00 96.44 94 GLU A CA 1
ATOM 765 C C . GLU A 1 94 ? -30.351 -1.524 32.121 1.00 96.44 94 GLU A C 1
ATOM 767 O O . GLU A 1 94 ? -31.388 -1.307 32.764 1.00 96.44 94 GLU A O 1
ATOM 772 N N . LEU A 1 95 ? -29.255 -2.029 32.704 1.00 96.19 95 LEU A N 1
ATOM 773 C CA . LEU A 1 95 ? -29.208 -2.337 34.132 1.00 96.19 95 LEU A CA 1
ATOM 774 C C . LEU A 1 95 ? -29.472 -1.078 34.966 1.00 96.19 95 LEU A C 1
ATOM 776 O O . LEU A 1 95 ? -30.308 -1.109 35.874 1.00 96.19 95 LEU A O 1
ATOM 780 N N . ARG A 1 96 ? -28.820 0.044 34.634 1.00 96.19 96 ARG A N 1
ATOM 781 C CA . ARG A 1 96 ? -29.026 1.332 35.310 1.00 96.19 96 ARG A CA 1
ATOM 782 C C . ARG A 1 96 ? -30.490 1.768 35.237 1.00 96.19 96 ARG A C 1
ATOM 784 O O . ARG A 1 96 ? -31.078 2.122 36.261 1.00 96.19 96 ARG A O 1
ATOM 791 N N . GLY A 1 97 ? -31.099 1.697 34.056 1.00 96.69 97 GLY A N 1
ATOM 792 C CA . GLY A 1 97 ? -32.504 2.029 33.836 1.00 96.69 97 GLY A CA 1
ATOM 793 C C . GLY A 1 97 ? -33.456 1.136 34.634 1.00 96.69 97 GLY A C 1
ATOM 794 O O . GLY A 1 97 ? -34.412 1.634 35.231 1.00 96.69 97 GLY A O 1
ATOM 795 N N . ASN A 1 98 ? -33.185 -0.168 34.714 1.00 95.50 98 ASN A N 1
ATOM 796 C CA . ASN A 1 98 ? -33.975 -1.112 35.507 1.00 95.50 98 ASN A CA 1
ATOM 797 C C . ASN A 1 98 ? -33.886 -0.815 37.016 1.00 95.50 98 ASN A C 1
ATOM 799 O O . ASN A 1 98 ? -34.900 -0.865 37.716 1.00 95.50 98 ASN A O 1
ATOM 803 N N . VAL A 1 99 ? -32.708 -0.445 37.521 1.00 95.81 99 VAL A N 1
ATOM 804 C CA . VAL A 1 99 ? -32.526 -0.054 38.929 1.00 95.81 99 VAL A CA 1
ATOM 805 C C . VAL A 1 99 ? -33.308 1.217 39.253 1.00 95.81 99 VAL A C 1
ATOM 807 O O . VAL A 1 99 ? -34.057 1.245 40.228 1.00 95.81 99 VAL A O 1
ATOM 810 N N . ILE A 1 100 ? -33.170 2.255 38.425 1.00 95.19 100 ILE A N 1
ATOM 811 C CA . ILE A 1 100 ? -33.780 3.566 38.679 1.00 95.19 100 ILE A CA 1
ATOM 812 C C . ILE A 1 100 ? -35.301 3.510 38.495 1.00 95.19 100 ILE A C 1
ATOM 814 O O . ILE A 1 100 ? -36.050 3.937 39.373 1.00 95.19 100 ILE A O 1
ATOM 818 N N . ASN A 1 101 ? -35.768 2.962 37.370 1.00 96.12 101 ASN A N 1
ATOM 819 C CA . ASN A 1 101 ? -37.169 3.080 36.956 1.00 96.12 101 ASN A CA 1
ATOM 820 C C . ASN A 1 101 ? -38.037 1.912 37.429 1.00 96.12 101 ASN A C 1
ATOM 822 O O . ASN A 1 101 ? -39.224 2.097 37.690 1.00 96.12 101 ASN A O 1
ATOM 826 N N . LYS A 1 102 ? -37.467 0.706 37.544 1.00 93.75 102 LYS A N 1
ATOM 827 C CA . LYS A 1 102 ? -38.205 -0.509 37.934 1.00 93.75 102 LYS A CA 1
ATOM 828 C C . LYS A 1 102 ? -37.903 -0.958 39.366 1.00 93.75 102 LYS A C 1
ATOM 830 O O . LYS A 1 102 ? -38.490 -1.936 39.820 1.00 93.75 102 LYS A O 1
ATOM 835 N N . LYS A 1 103 ? -37.023 -0.243 40.088 1.00 92.06 103 LYS A N 1
ATOM 836 C CA . LYS A 1 103 ? -36.544 -0.593 41.441 1.00 92.06 103 LYS A CA 1
ATOM 837 C C . LYS A 1 103 ? -35.984 -2.019 41.515 1.00 92.06 103 LYS A C 1
ATOM 839 O O . LYS A 1 103 ? -36.068 -2.676 42.555 1.00 92.06 103 LYS A O 1
ATOM 844 N N . SER A 1 104 ? -35.426 -2.503 40.405 1.00 92.19 104 SER A N 1
ATOM 845 C CA . SER A 1 104 ? -34.818 -3.827 40.334 1.00 92.19 104 SER A CA 1
ATOM 846 C C . SER A 1 104 ? -33.562 -3.884 41.202 1.00 92.19 104 SER A C 1
ATOM 848 O O . SER A 1 104 ? -32.778 -2.935 41.251 1.00 92.19 104 SER A O 1
ATOM 850 N N . ARG A 1 105 ? -33.350 -5.016 41.878 1.00 92.62 105 ARG A N 1
ATOM 851 C CA . ARG A 1 105 ? -32.125 -5.261 42.647 1.00 92.62 105 ARG A CA 1
ATOM 852 C C . ARG A 1 105 ? -30.972 -5.591 41.696 1.00 92.62 105 ARG A C 1
ATOM 854 O O . ARG A 1 105 ? -31.154 -6.359 40.758 1.00 92.62 105 ARG A O 1
ATOM 861 N N . VAL A 1 106 ? -29.790 -5.040 41.968 1.00 94.62 106 VAL A N 1
ATOM 862 C CA . VAL A 1 106 ? -28.558 -5.354 41.227 1.00 94.62 106 VAL A CA 1
ATOM 863 C C . VAL A 1 106 ? -27.982 -6.683 41.703 1.00 94.62 106 VAL A C 1
ATOM 865 O O . VAL A 1 106 ? -27.881 -6.920 42.910 1.00 94.62 106 VAL A O 1
ATOM 868 N N . ASN A 1 107 ? -27.579 -7.527 40.757 1.00 94.31 107 ASN A N 1
ATOM 869 C CA . ASN A 1 107 ? -26.825 -8.742 41.024 1.00 94.31 107 ASN A CA 1
ATOM 870 C C . ASN A 1 107 ? -25.319 -8.464 40.899 1.00 94.31 107 ASN A C 1
ATOM 872 O O . ASN A 1 107 ? -24.867 -7.904 39.902 1.00 94.31 107 ASN A O 1
ATOM 876 N N . MET A 1 108 ? -24.544 -8.855 41.913 1.00 95.88 108 MET A N 1
ATOM 877 C CA . MET A 1 108 ? -23.101 -8.605 41.945 1.00 95.88 108 MET A CA 1
ATOM 878 C C . MET A 1 108 ? -22.363 -9.353 40.831 1.00 95.88 108 MET A C 1
ATOM 880 O O . MET A 1 108 ? -21.458 -8.784 40.230 1.00 95.88 108 MET A O 1
ATOM 884 N N . SER A 1 109 ? -22.792 -10.576 40.490 1.00 96.50 109 SER A N 1
ATOM 885 C CA . SER A 1 109 ? -22.151 -11.353 39.420 1.00 96.50 109 SER A CA 1
ATOM 886 C C . SER A 1 109 ? -22.222 -10.645 38.070 1.00 96.50 109 SER A C 1
ATOM 888 O O . SER A 1 109 ? -21.280 -10.697 37.286 1.00 96.50 109 SER A O 1
ATOM 890 N N . ASP A 1 110 ? -23.332 -9.959 37.798 1.00 94.44 110 ASP A N 1
ATOM 891 C CA . ASP A 1 110 ? -23.547 -9.277 36.521 1.00 94.44 110 ASP A CA 1
ATOM 892 C C . ASP A 1 110 ? -22.644 -8.041 36.426 1.00 94.44 110 ASP A C 1
ATOM 894 O O . ASP A 1 110 ? -22.043 -7.782 35.384 1.00 94.44 110 ASP A O 1
ATOM 898 N N . VAL A 1 111 ? -22.470 -7.329 37.546 1.00 97.56 111 VAL A N 1
ATOM 899 C CA . VAL A 1 111 ? -21.522 -6.211 37.674 1.00 97.56 111 VAL A CA 1
ATOM 900 C C . VAL A 1 111 ? -20.081 -6.679 37.490 1.00 97.56 111 VAL A C 1
ATOM 902 O O . VAL A 1 111 ? -19.337 -6.065 36.727 1.00 97.56 111 VAL A O 1
ATOM 905 N N . GLU A 1 112 ? -19.687 -7.775 38.134 1.00 97.81 112 GLU A N 1
ATOM 906 C CA . GLU A 1 112 ? -18.349 -8.357 37.990 1.00 97.81 112 GLU A CA 1
ATOM 907 C C . GLU A 1 112 ? -18.073 -8.805 36.547 1.00 97.81 112 GLU A C 1
ATOM 909 O O . GLU A 1 112 ? -16.992 -8.542 36.015 1.00 97.81 112 GLU A O 1
ATOM 914 N N . ASN A 1 113 ? -19.061 -9.403 35.873 1.00 97.25 113 ASN A N 1
ATOM 915 C CA . ASN A 1 113 ? -18.953 -9.796 34.468 1.00 97.25 113 ASN A CA 1
ATOM 916 C C . ASN A 1 113 ? -18.780 -8.581 33.542 1.00 97.25 113 ASN A C 1
ATOM 918 O O . ASN A 1 113 ? -17.878 -8.580 32.702 1.00 97.25 113 ASN A O 1
ATOM 922 N N . MET A 1 114 ? -19.584 -7.527 33.715 1.00 98.19 114 MET A N 1
ATOM 923 C CA . MET A 1 114 ? -19.432 -6.279 32.954 1.00 98.19 114 MET A CA 1
ATOM 924 C C . MET A 1 114 ? -18.069 -5.621 33.209 1.00 98.19 114 MET A C 1
ATOM 926 O O . MET A 1 114 ? -17.402 -5.194 32.267 1.00 98.19 114 MET A O 1
ATOM 930 N N . ALA A 1 115 ? -17.606 -5.598 34.463 1.00 98.25 115 ALA A N 1
ATOM 931 C CA . ALA A 1 115 ? -16.285 -5.084 34.817 1.00 98.25 115 ALA A CA 1
ATOM 932 C C . ALA A 1 115 ? -15.153 -5.899 34.164 1.00 98.25 115 ALA A C 1
ATOM 934 O O . ALA A 1 115 ? -14.158 -5.328 33.710 1.00 98.25 115 ALA A O 1
ATOM 935 N N . LEU A 1 116 ? -15.308 -7.223 34.057 1.00 97.94 116 LEU A N 1
ATOM 936 C CA . LEU A 1 116 ? -14.355 -8.088 33.362 1.00 97.94 116 LEU A CA 1
ATOM 937 C C . LEU A 1 116 ? -14.311 -7.801 31.853 1.00 97.94 116 LEU A C 1
ATOM 939 O O . LEU A 1 116 ? -13.219 -7.736 31.283 1.00 97.94 116 LEU A O 1
ATOM 943 N N . VAL A 1 117 ? -15.464 -7.613 31.200 1.00 97.69 117 VAL A N 1
ATOM 944 C CA . VAL A 1 117 ? -15.535 -7.230 29.775 1.00 97.69 117 VAL A CA 1
ATOM 945 C C . VAL A 1 117 ? -14.883 -5.863 29.553 1.00 97.69 117 VAL A C 1
ATOM 947 O O . VAL A 1 117 ? -14.054 -5.718 28.651 1.00 97.69 117 VAL A O 1
ATOM 950 N N . LEU A 1 118 ? -15.160 -4.888 30.424 1.00 98.62 118 LEU A N 1
ATOM 951 C CA . LEU A 1 118 ? -14.534 -3.566 30.377 1.00 98.62 118 LEU A CA 1
ATOM 952 C C . LEU A 1 118 ? -13.010 -3.645 30.535 1.00 98.62 118 LEU A C 1
ATOM 954 O O . LEU A 1 118 ? -12.266 -2.983 29.810 1.00 98.62 118 LEU A O 1
ATOM 958 N N . SER A 1 119 ? -12.534 -4.476 31.465 1.00 98.56 119 SER A N 1
ATOM 959 C CA . SER A 1 119 ? -11.105 -4.696 31.699 1.00 98.56 119 SER A CA 1
ATOM 960 C C . SER A 1 119 ? -10.414 -5.297 30.471 1.00 98.56 119 SER A C 1
ATOM 962 O O . SER A 1 119 ? -9.361 -4.805 30.056 1.00 98.56 119 SER A O 1
ATOM 964 N N . LYS A 1 120 ? -11.027 -6.305 29.834 1.00 98.25 120 LYS A N 1
ATOM 965 C CA . LYS A 1 120 ? -10.522 -6.900 28.585 1.00 98.25 120 LYS A CA 1
ATOM 966 C C . LYS A 1 120 ? -10.466 -5.871 27.457 1.00 98.25 120 LYS A C 1
ATOM 968 O O . LYS A 1 120 ? -9.411 -5.717 26.850 1.00 98.25 120 LYS A O 1
ATOM 973 N N . SER A 1 121 ? -11.546 -5.120 27.251 1.00 98.56 121 SER A N 1
ATOM 974 C CA . SER A 1 121 ? -11.620 -4.057 26.239 1.00 98.56 121 SER A CA 1
ATOM 975 C C . SER A 1 121 ? -10.540 -2.993 26.461 1.00 98.56 121 SER A C 1
ATOM 977 O O . SER A 1 121 ? -9.821 -2.618 25.537 1.00 98.56 121 SER A O 1
ATOM 979 N N . SER A 1 122 ? -10.331 -2.579 27.715 1.00 98.56 122 SER A N 1
ATOM 980 C CA . SER A 1 122 ? -9.286 -1.614 28.086 1.00 98.56 122 SER A CA 1
ATOM 981 C C . SER A 1 122 ? -7.875 -2.139 27.798 1.00 98.56 122 SER A C 1
ATOM 983 O O . SER A 1 122 ? -7.004 -1.387 27.355 1.00 98.56 122 SER A O 1
ATOM 985 N N . LYS A 1 123 ? -7.635 -3.439 28.013 1.00 98.44 123 LYS A N 1
ATOM 986 C CA . LYS A 1 123 ? -6.367 -4.086 27.656 1.00 98.44 123 LYS A CA 1
ATOM 987 C C . LYS A 1 123 ? -6.164 -4.109 26.139 1.00 98.44 123 LYS A C 1
ATOM 989 O O . LYS A 1 123 ? -5.086 -3.738 25.679 1.00 98.44 123 LYS A O 1
ATOM 994 N N . THR A 1 124 ? -7.193 -4.462 25.370 1.00 98.25 124 THR A N 1
ATOM 995 C CA . THR A 1 124 ? -7.153 -4.436 23.899 1.00 98.25 124 THR A CA 1
ATOM 996 C C . THR A 1 124 ? -6.851 -3.032 23.368 1.00 98.25 124 THR A C 1
ATOM 998 O O . THR A 1 124 ? -5.998 -2.889 22.496 1.00 98.25 124 THR A O 1
ATOM 1001 N N . VAL A 1 125 ? -7.442 -1.978 23.947 1.00 98.69 125 VAL A N 1
ATOM 1002 C CA . VAL A 1 125 ? -7.090 -0.579 23.626 1.00 98.69 125 VAL A CA 1
ATOM 1003 C C . VAL A 1 125 ? -5.596 -0.322 23.835 1.00 98.69 125 VAL A C 1
ATOM 1005 O O . VAL A 1 125 ? -4.943 0.259 22.968 1.00 98.69 125 VAL A O 1
ATOM 1008 N N . ALA A 1 126 ? -5.036 -0.733 24.975 1.00 98.62 126 ALA A N 1
ATOM 1009 C CA . ALA A 1 126 ? -3.621 -0.519 25.272 1.00 98.62 126 ALA A CA 1
ATOM 1010 C C . ALA A 1 126 ? -2.703 -1.247 24.273 1.00 98.62 126 ALA A C 1
ATOM 1012 O O . ALA A 1 126 ? -1.725 -0.665 23.801 1.00 98.62 126 ALA A O 1
ATOM 1013 N N . GLU A 1 127 ? -3.045 -2.483 23.905 1.00 98.25 127 GLU A N 1
ATOM 1014 C CA . GLU A 1 127 ? -2.317 -3.266 22.902 1.00 98.25 127 GLU A CA 1
ATOM 1015 C C . GLU A 1 127 ? -2.391 -2.619 21.512 1.00 98.25 127 GLU A C 1
ATOM 1017 O O . GLU A 1 127 ? -1.362 -2.445 20.859 1.00 98.25 127 GLU A O 1
ATOM 1022 N N . LEU A 1 128 ? -3.576 -2.183 21.077 1.00 98.50 128 LEU A N 1
ATOM 1023 C CA . LEU A 1 128 ? -3.763 -1.483 19.804 1.00 98.50 128 LEU A CA 1
ATOM 1024 C C . LEU A 1 128 ? -2.979 -0.168 19.758 1.00 98.50 128 LEU A C 1
ATOM 1026 O O . LEU A 1 128 ? -2.324 0.130 18.758 1.00 98.50 128 LEU A O 1
ATOM 1030 N N . LYS A 1 129 ? -2.969 0.601 20.851 1.00 98.38 129 LYS A N 1
ATOM 1031 C CA . LYS A 1 129 ? -2.162 1.828 20.949 1.00 98.38 129 LYS A CA 1
ATOM 1032 C C . LYS A 1 129 ? -0.662 1.556 20.860 1.00 98.38 129 LYS A C 1
ATOM 1034 O O . LYS A 1 129 ? 0.060 2.405 20.348 1.00 98.38 129 LYS A O 1
ATOM 1039 N N . LEU A 1 130 ? -0.197 0.398 21.330 1.00 98.25 130 LEU A N 1
ATOM 1040 C CA . LEU A 1 130 ? 1.205 -0.003 21.213 1.00 98.25 130 LEU A CA 1
ATOM 1041 C C . LEU A 1 130 ? 1.562 -0.452 19.786 1.00 98.25 130 LEU A C 1
ATOM 1043 O O . LEU A 1 130 ? 2.644 -0.127 19.307 1.00 98.25 130 LEU A O 1
ATOM 1047 N N . LYS A 1 131 ? 0.660 -1.171 19.103 1.00 97.50 131 LYS A N 1
ATOM 1048 C CA . LYS A 1 131 ? 0.857 -1.651 17.720 1.00 97.50 131 LYS A CA 1
ATOM 1049 C C . LYS A 1 131 ? 0.775 -0.528 16.676 1.00 97.50 131 LYS A C 1
ATOM 1051 O O . LYS A 1 131 ? 1.430 -0.599 15.638 1.00 97.50 131 LYS A O 1
ATOM 1056 N N . PHE A 1 132 ? -0.040 0.499 16.921 1.00 98.50 132 PHE A N 1
ATOM 1057 C CA . PHE A 1 132 ? -0.355 1.513 15.911 1.00 98.50 132 PHE A CA 1
ATOM 1058 C C . PHE A 1 132 ? 0.866 2.281 15.365 1.00 98.50 132 PHE A C 1
ATOM 1060 O O . PHE A 1 132 ? 0.959 2.406 14.145 1.00 98.50 132 PHE A O 1
ATOM 1067 N N . PRO A 1 133 ? 1.832 2.754 16.182 1.00 98.50 133 PRO A N 1
ATOM 1068 C CA . PRO A 1 133 ? 2.978 3.503 15.665 1.00 98.50 133 PRO A CA 1
ATOM 1069 C C . PRO A 1 133 ? 3.824 2.719 14.654 1.00 98.50 133 PRO A C 1
ATOM 1071 O O . PRO A 1 133 ? 4.197 3.272 13.620 1.00 98.50 133 PRO A O 1
ATOM 1074 N N . SER A 1 134 ? 4.085 1.429 14.902 1.00 97.62 134 SER A N 1
ATOM 1075 C CA . SER A 1 134 ? 4.879 0.597 13.987 1.00 97.62 134 SER A CA 1
ATOM 1076 C C . SER A 1 134 ? 4.128 0.274 12.694 1.00 97.62 134 SER A C 1
ATOM 1078 O O . SER A 1 134 ? 4.722 0.280 11.614 1.00 97.62 134 SER A O 1
ATOM 1080 N N . LEU A 1 135 ? 2.814 0.041 12.782 1.00 98.06 135 LEU A N 1
ATOM 1081 C CA . LEU A 1 135 ? 1.961 -0.129 11.605 1.00 98.06 135 LEU A CA 1
ATOM 1082 C C . LEU A 1 135 ? 1.927 1.160 10.768 1.00 98.06 135 LEU A C 1
ATOM 1084 O O . LEU A 1 135 ? 2.143 1.125 9.559 1.00 98.06 135 LEU A O 1
ATOM 1088 N N . GLN A 1 136 ? 1.734 2.311 11.417 1.00 98.12 136 GLN A N 1
ATOM 1089 C CA . GLN A 1 136 ? 1.721 3.621 10.769 1.00 98.12 136 GLN A CA 1
ATOM 1090 C C . GLN A 1 136 ? 3.046 3.915 10.051 1.00 98.12 136 GLN A C 1
ATOM 1092 O O . GLN A 1 136 ? 3.047 4.432 8.932 1.00 98.12 136 GLN A O 1
ATOM 1097 N N . GLU A 1 137 ? 4.178 3.606 10.684 1.00 98.06 137 GLU A N 1
ATOM 1098 C CA . GLU A 1 137 ? 5.497 3.745 10.070 1.00 98.06 137 GLU A CA 1
ATOM 1099 C C . GLU A 1 137 ? 5.658 2.821 8.857 1.00 98.06 137 GLU A C 1
ATOM 1101 O O . GLU A 1 137 ? 6.096 3.275 7.800 1.00 98.06 137 GLU A O 1
ATOM 1106 N N . SER A 1 138 ? 5.237 1.559 8.969 1.00 96.62 138 SER A N 1
ATOM 1107 C CA . SER A 1 138 ? 5.310 0.583 7.876 1.00 96.62 138 SER A CA 1
ATOM 1108 C C . SER A 1 138 ? 4.479 1.014 6.664 1.00 96.62 138 SER A C 1
ATOM 1110 O O . SER A 1 138 ? 4.992 1.024 5.543 1.00 96.62 138 SER A O 1
ATOM 1112 N N . ILE A 1 139 ? 3.242 1.473 6.888 1.00 96.88 139 ILE A N 1
ATOM 1113 C CA . ILE A 1 139 ? 2.373 2.041 5.845 1.00 96.88 139 ILE A CA 1
ATOM 1114 C C . ILE A 1 139 ? 3.044 3.251 5.191 1.00 96.88 139 ILE A C 1
ATOM 1116 O O . ILE A 1 139 ? 3.156 3.310 3.966 1.00 96.88 139 ILE A O 1
ATOM 1120 N N . ARG A 1 140 ? 3.551 4.201 5.987 1.00 97.38 140 ARG A N 1
ATOM 1121 C CA . ARG A 1 140 ? 4.219 5.401 5.462 1.00 97.38 140 ARG A CA 1
ATOM 1122 C C . ARG A 1 140 ? 5.433 5.042 4.607 1.00 97.38 140 ARG A C 1
ATOM 1124 O O . ARG A 1 140 ? 5.608 5.614 3.539 1.00 97.38 140 ARG A O 1
ATOM 1131 N N . ASN A 1 141 ? 6.251 4.093 5.050 1.00 95.44 141 ASN A N 1
ATOM 1132 C CA . ASN A 1 141 ? 7.451 3.677 4.331 1.00 95.44 141 ASN A CA 1
ATOM 1133 C C . ASN A 1 141 ? 7.129 3.063 2.966 1.00 95.44 141 ASN A C 1
ATOM 1135 O O . ASN A 1 141 ? 7.838 3.331 1.994 1.00 95.44 141 ASN A O 1
ATOM 1139 N N . VAL A 1 142 ? 6.073 2.251 2.882 1.00 93.94 142 VAL A N 1
ATOM 1140 C CA . VAL A 1 142 ? 5.604 1.702 1.606 1.00 93.94 142 VAL A CA 1
ATOM 1141 C C . VAL A 1 142 ? 5.100 2.817 0.692 1.00 93.94 142 VAL A C 1
ATOM 1143 O O . VAL A 1 142 ? 5.571 2.913 -0.440 1.00 93.94 142 VAL A O 1
ATOM 1146 N N . LEU A 1 143 ? 4.244 3.709 1.201 1.00 93.69 143 LEU A N 1
ATOM 1147 C CA . LEU A 1 143 ? 3.705 4.828 0.423 1.00 93.69 143 LEU A CA 1
ATOM 1148 C C . LEU A 1 143 ? 4.803 5.753 -0.111 1.00 93.69 143 LEU A C 1
ATOM 1150 O O . LEU A 1 143 ? 4.753 6.147 -1.271 1.00 93.69 143 LEU A O 1
ATOM 1154 N N . THR A 1 144 ? 5.822 6.070 0.692 1.00 94.81 144 THR A N 1
ATOM 1155 C CA . THR A 1 144 ? 6.956 6.891 0.241 1.00 94.81 144 THR A CA 1
ATOM 1156 C C . THR A 1 144 ? 7.705 6.218 -0.907 1.00 94.81 144 THR A C 1
ATOM 1158 O O . THR A 1 144 ? 7.967 6.858 -1.919 1.00 94.81 144 THR A O 1
ATOM 1161 N N . LYS A 1 145 ? 7.999 4.914 -0.804 1.00 90.25 145 LYS A N 1
ATOM 1162 C CA . LYS A 1 145 ? 8.677 4.171 -1.882 1.00 90.25 145 LYS A CA 1
ATOM 1163 C C . LYS A 1 145 ? 7.840 4.117 -3.159 1.00 90.25 145 LYS A C 1
ATOM 1165 O O . LYS A 1 145 ? 8.392 4.216 -4.253 1.00 90.25 145 LYS A O 1
ATOM 1170 N N . GLU A 1 146 ? 6.530 3.926 -3.029 1.00 88.81 146 GLU A N 1
ATOM 1171 C CA . GLU A 1 146 ? 5.597 3.950 -4.160 1.00 88.81 146 GLU A CA 1
ATOM 1172 C C . GLU A 1 146 ? 5.549 5.342 -4.803 1.00 88.81 146 GLU A C 1
ATOM 1174 O O . GLU A 1 146 ? 5.602 5.453 -6.026 1.00 88.81 146 GLU A O 1
ATOM 1179 N N . MET A 1 147 ? 5.548 6.403 -3.995 1.00 93.62 147 MET A N 1
ATOM 1180 C CA . MET A 1 147 ? 5.571 7.784 -4.472 1.00 93.62 147 MET A CA 1
ATOM 1181 C C . MET A 1 147 ? 6.881 8.130 -5.189 1.00 93.62 147 MET A C 1
ATOM 1183 O O . MET A 1 147 ? 6.841 8.700 -6.275 1.00 93.62 147 MET A O 1
ATOM 1187 N N . ASP A 1 148 ? 8.037 7.736 -4.651 1.00 92.00 148 ASP A N 1
ATOM 1188 C CA . ASP A 1 148 ? 9.339 7.960 -5.295 1.00 92.00 148 ASP A CA 1
ATOM 1189 C C . ASP A 1 148 ? 9.428 7.266 -6.667 1.00 92.00 148 ASP A C 1
ATOM 1191 O O . ASP A 1 148 ? 9.968 7.823 -7.633 1.00 92.00 148 ASP A O 1
ATOM 1195 N N . ARG A 1 149 ? 8.861 6.055 -6.778 1.00 88.38 149 ARG A N 1
ATOM 1196 C CA . ARG A 1 149 ? 8.727 5.346 -8.061 1.00 88.38 149 ARG A CA 1
ATOM 1197 C C . ARG A 1 149 ? 7.816 6.109 -9.013 1.00 88.38 149 ARG A C 1
ATOM 1199 O O . ARG A 1 149 ? 8.241 6.397 -10.128 1.00 88.38 149 ARG A O 1
ATOM 1206 N N . ALA A 1 150 ? 6.627 6.499 -8.557 1.00 88.12 150 ALA A N 1
ATOM 1207 C CA . ALA A 1 150 ? 5.668 7.244 -9.365 1.00 88.12 150 ALA A CA 1
ATOM 1208 C C . ALA A 1 150 ? 6.267 8.552 -9.909 1.00 88.12 150 ALA A C 1
ATOM 1210 O O . ALA A 1 150 ? 6.143 8.834 -11.096 1.00 88.12 150 ALA A O 1
ATOM 1211 N N . VAL A 1 151 ? 7.003 9.303 -9.083 1.00 95.25 151 VAL A N 1
ATOM 1212 C CA . VAL A 1 151 ? 7.703 10.531 -9.501 1.00 95.25 151 VAL A CA 1
ATOM 1213 C C . VAL A 1 151 ? 8.752 10.244 -10.581 1.00 95.25 151 VAL A C 1
ATOM 1215 O O . VAL A 1 151 ? 8.903 11.010 -11.535 1.00 95.25 151 VAL A O 1
ATOM 1218 N N . THR A 1 152 ? 9.491 9.141 -10.450 1.00 91.88 152 THR A N 1
ATOM 1219 C CA . THR A 1 152 ? 10.509 8.744 -11.433 1.00 91.88 152 THR A CA 1
ATOM 1220 C C . THR A 1 152 ? 9.875 8.344 -12.765 1.00 91.88 152 THR A C 1
ATOM 1222 O O . THR A 1 152 ? 10.344 8.763 -13.827 1.00 91.88 152 THR A O 1
ATOM 1225 N N . GLU A 1 153 ? 8.796 7.568 -12.715 1.00 89.62 153 GLU A N 1
ATOM 1226 C CA . GLU A 1 153 ? 8.026 7.157 -13.889 1.00 89.62 153 GLU A CA 1
ATOM 1227 C C . GLU A 1 153 ? 7.376 8.361 -14.579 1.00 89.62 153 GLU A C 1
ATOM 1229 O O . GLU A 1 153 ? 7.487 8.508 -15.795 1.00 89.62 153 GLU A O 1
ATOM 1234 N N . GLU A 1 154 ? 6.783 9.281 -13.816 1.00 94.25 154 GLU A N 1
ATOM 1235 C CA . GLU A 1 154 ? 6.190 10.511 -14.344 1.00 94.25 154 GLU A CA 1
ATOM 1236 C C . GLU A 1 154 ? 7.240 11.381 -15.043 1.00 94.25 154 GLU A C 1
ATOM 1238 O O . GLU A 1 154 ? 7.007 11.888 -16.144 1.00 94.25 154 GLU A O 1
ATOM 1243 N N .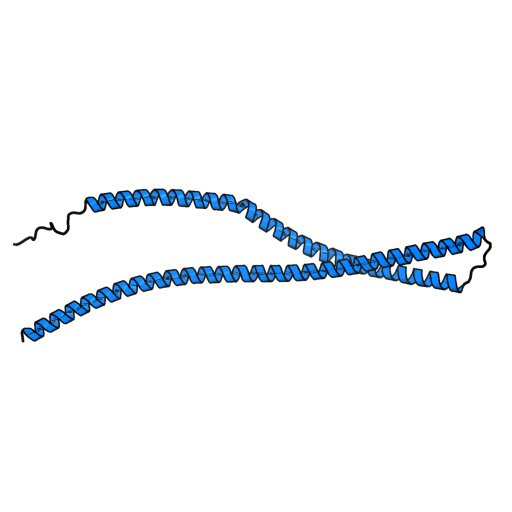 LYS A 1 155 ? 8.435 11.502 -14.454 1.00 95.81 155 LYS A N 1
ATOM 1244 C CA . LYS A 1 155 ? 9.551 12.205 -15.089 1.00 95.81 155 LYS A CA 1
ATOM 1245 C C . LYS A 1 155 ? 9.939 11.561 -16.420 1.00 95.81 155 LYS A C 1
ATOM 1247 O O . LYS A 1 155 ? 10.123 12.276 -17.401 1.00 95.81 155 LYS A O 1
ATOM 1252 N N . PHE A 1 156 ? 10.039 10.232 -16.476 1.00 95.88 156 PHE A N 1
ATOM 1253 C CA . PHE A 1 156 ? 10.302 9.527 -17.731 1.00 95.88 156 PHE A CA 1
ATOM 1254 C C . PHE A 1 156 ? 9.225 9.832 -18.781 1.00 95.88 156 PHE A C 1
ATOM 1256 O O . PHE A 1 156 ? 9.561 10.226 -19.896 1.00 95.88 156 PHE A O 1
ATOM 1263 N N . LEU A 1 157 ? 7.944 9.717 -18.418 1.00 96.31 157 LEU A N 1
ATOM 1264 C CA . LEU A 1 157 ? 6.825 9.983 -19.328 1.00 96.31 157 LEU A CA 1
ATOM 1265 C C . LEU A 1 157 ? 6.829 11.421 -19.856 1.00 96.31 157 LEU A C 1
ATOM 1267 O O . LEU A 1 157 ? 6.488 11.651 -21.017 1.00 96.31 157 LEU A O 1
ATOM 1271 N N . LYS A 1 158 ? 7.241 12.380 -19.023 1.00 97.81 158 LYS A N 1
ATOM 1272 C CA . LYS A 1 158 ? 7.379 13.786 -19.404 1.00 97.81 158 LYS A CA 1
ATOM 1273 C C . LYS A 1 158 ? 8.555 14.028 -20.354 1.00 97.81 158 LYS A C 1
ATOM 1275 O O . LYS A 1 158 ? 8.404 14.781 -21.311 1.00 97.81 158 LYS A O 1
ATOM 1280 N N . ASP A 1 159 ? 9.703 13.406 -20.099 1.00 97.44 159 ASP A N 1
ATOM 1281 C CA . ASP A 1 159 ? 10.946 13.669 -20.835 1.00 97.44 159 ASP A CA 1
ATOM 1282 C C . ASP A 1 159 ? 11.035 12.885 -22.165 1.00 97.44 159 ASP A C 1
ATOM 1284 O O . ASP A 1 159 ? 11.702 13.316 -23.113 1.00 97.44 159 ASP A O 1
ATOM 1288 N N . GLU A 1 160 ? 10.387 11.722 -22.269 1.00 97.56 160 GLU A N 1
ATOM 1289 C CA . GLU A 1 160 ? 10.542 10.815 -23.414 1.00 97.56 160 GLU A CA 1
ATOM 1290 C C . GLU A 1 160 ? 10.054 11.386 -24.763 1.00 97.56 160 GLU A C 1
ATOM 1292 O O . GLU A 1 160 ? 10.767 11.217 -25.760 1.00 97.56 160 GLU A O 1
ATOM 1297 N N . PRO A 1 161 ? 8.922 12.115 -24.854 1.00 96.62 161 PRO A N 1
ATOM 1298 C CA . PRO A 1 161 ? 8.474 12.716 -26.111 1.00 96.62 161 PRO A CA 1
ATOM 1299 C C . PRO A 1 161 ? 9.510 13.662 -26.737 1.00 96.62 161 PRO A C 1
ATOM 1301 O O . PRO A 1 161 ? 9.798 13.568 -27.933 1.00 96.62 161 PRO A O 1
ATOM 1304 N N . ASP A 1 162 ? 10.137 14.522 -25.931 1.00 97.75 162 ASP A N 1
ATOM 1305 C CA . ASP A 1 162 ? 11.160 15.463 -26.402 1.00 97.75 162 ASP A CA 1
ATOM 1306 C C . ASP A 1 162 ? 12.430 14.738 -26.866 1.00 97.75 162 ASP A C 1
ATOM 1308 O O . ASP A 1 162 ? 13.048 15.099 -27.881 1.00 97.75 162 ASP A O 1
ATOM 1312 N N . ARG A 1 163 ? 12.815 13.667 -26.160 1.00 97.81 163 ARG A N 1
ATOM 1313 C CA . ARG A 1 163 ? 13.934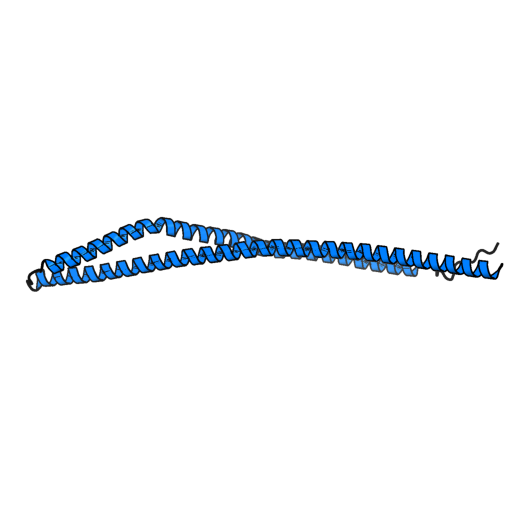 12.802 -26.562 1.00 97.81 163 ARG A CA 1
ATOM 1314 C C . ARG A 1 163 ? 13.663 12.135 -27.910 1.00 97.81 163 ARG A C 1
ATOM 1316 O O . ARG A 1 163 ? 14.561 12.116 -28.763 1.00 97.81 163 ARG A O 1
ATOM 1323 N N . LEU A 1 164 ? 12.447 11.631 -28.122 1.00 97.31 164 LEU A N 1
ATOM 1324 C CA . LEU A 1 164 ? 12.023 11.021 -29.383 1.00 97.31 164 LEU A CA 1
ATOM 1325 C C . LEU A 1 164 ? 11.995 12.042 -30.525 1.00 97.31 164 LEU A C 1
ATOM 1327 O O . LEU A 1 164 ? 12.540 11.766 -31.595 1.00 97.31 164 LEU A O 1
ATOM 1331 N N . GLU A 1 165 ? 11.468 13.245 -30.301 1.00 97.94 165 GLU A N 1
ATOM 1332 C CA . GLU A 1 165 ? 11.444 14.305 -31.317 1.00 97.94 165 GLU A CA 1
ATOM 1333 C C . GLU A 1 165 ? 12.867 14.745 -31.711 1.00 97.94 165 GLU A C 1
ATOM 1335 O O . GLU A 1 165 ? 13.190 14.914 -32.892 1.00 97.94 165 GLU A O 1
ATOM 1340 N N . SER A 1 166 ? 13.772 14.858 -30.736 1.00 97.88 166 SER A N 1
ATOM 1341 C CA . SER A 1 166 ? 15.193 15.126 -30.984 1.00 97.88 166 SER A CA 1
ATOM 1342 C C . SER A 1 166 ? 15.865 14.010 -31.798 1.00 97.88 166 SER A C 1
ATOM 1344 O O . SER A 1 166 ? 16.646 14.276 -32.722 1.00 97.88 166 SER A O 1
ATOM 1346 N N . ALA A 1 167 ? 15.561 12.742 -31.505 1.00 95.94 167 ALA A N 1
ATOM 1347 C CA . ALA A 1 167 ? 16.030 11.610 -32.303 1.00 95.94 167 ALA A CA 1
ATOM 1348 C C . ALA A 1 167 ? 15.479 11.661 -33.738 1.00 95.94 167 ALA A C 1
ATOM 1350 O O . ALA A 1 167 ? 16.256 11.563 -34.690 1.00 95.94 167 ALA A O 1
ATOM 1351 N N . LEU A 1 168 ? 14.181 11.923 -33.907 1.00 96.44 168 LEU A N 1
ATOM 1352 C CA . LEU A 1 168 ? 13.532 12.025 -35.212 1.00 96.44 168 LEU A CA 1
ATOM 1353 C C . LEU A 1 168 ? 14.135 13.148 -36.069 1.00 96.44 168 LEU A C 1
ATOM 1355 O O . LEU A 1 168 ? 14.425 12.936 -37.250 1.00 96.44 168 LEU A O 1
ATOM 1359 N N . LYS A 1 169 ? 14.398 14.325 -35.489 1.00 97.69 169 LYS A N 1
ATOM 1360 C CA . LYS A 1 169 ? 15.088 15.436 -36.172 1.00 97.69 169 LYS A CA 1
ATOM 1361 C C . LYS A 1 169 ? 16.469 15.022 -36.684 1.00 97.69 169 LYS A C 1
ATOM 1363 O O . LYS A 1 169 ? 16.819 15.319 -37.830 1.00 97.69 169 LYS A O 1
ATOM 1368 N N . ARG A 1 170 ? 17.241 14.290 -35.874 1.00 97.88 170 ARG A N 1
ATOM 1369 C CA . ARG A 1 170 ? 18.549 13.752 -36.286 1.00 97.88 170 ARG A CA 1
ATOM 1370 C C . ARG A 1 170 ? 18.411 12.734 -37.419 1.00 97.88 170 ARG A C 1
ATOM 1372 O O . ARG A 1 170 ? 19.146 12.838 -38.401 1.00 97.88 170 ARG A O 1
ATOM 1379 N N . CYS A 1 171 ? 17.44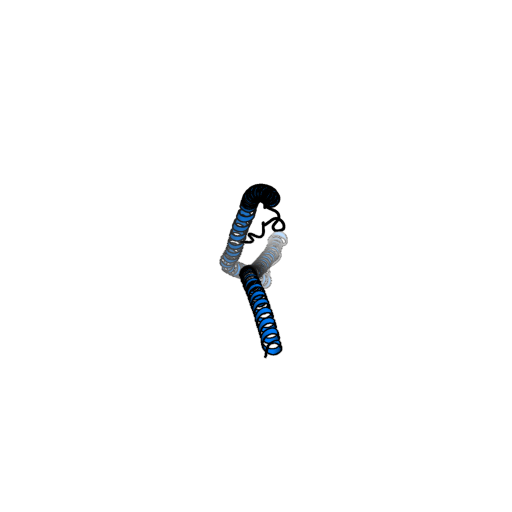3 11.821 -37.337 1.00 94.81 171 CYS A N 1
ATOM 1380 C CA . CYS A 1 171 ? 17.142 10.865 -38.406 1.00 94.81 171 CYS A CA 1
ATOM 1381 C C . CYS A 1 171 ? 16.787 11.571 -39.723 1.00 94.81 171 CYS A C 1
ATOM 1383 O O . CYS A 1 171 ? 17.336 11.219 -40.769 1.00 94.81 171 CYS A O 1
ATOM 1385 N N . LYS A 1 172 ? 15.940 12.610 -39.687 1.00 95.25 172 LYS A N 1
ATOM 1386 C CA . LYS A 1 172 ? 15.579 13.417 -40.868 1.00 95.25 172 LYS A CA 1
ATOM 1387 C C . LYS A 1 172 ? 16.805 14.087 -41.498 1.00 95.25 172 LYS A C 1
ATOM 1389 O O . LYS A 1 172 ? 16.988 14.002 -42.712 1.00 95.25 172 LYS A O 1
ATOM 1394 N N . LYS A 1 173 ? 17.686 14.684 -40.685 1.00 96.00 173 LYS A N 1
ATOM 1395 C CA . LYS A 1 173 ? 18.930 15.312 -41.165 1.00 96.00 173 LYS A CA 1
ATOM 1396 C C . LYS A 1 173 ? 19.850 14.302 -41.853 1.00 96.00 173 LYS A C 1
ATOM 1398 O O . LYS A 1 173 ? 20.288 14.547 -42.974 1.00 96.00 173 LYS A O 1
ATOM 1403 N N . LEU A 1 174 ? 20.102 13.162 -41.207 1.00 95.50 174 LEU A N 1
ATOM 1404 C CA . LEU A 1 174 ? 20.932 12.091 -41.769 1.00 95.50 174 LEU A CA 1
ATOM 1405 C C . LEU A 1 174 ? 20.335 11.534 -43.063 1.00 95.50 174 LEU A C 1
ATOM 1407 O O . LEU A 1 174 ? 21.062 11.332 -44.031 1.00 95.50 174 LEU A O 1
ATOM 1411 N N . THR A 1 175 ? 19.013 11.355 -43.109 1.00 93.44 175 THR A N 1
ATOM 1412 C CA . THR A 1 175 ? 18.304 10.922 -44.320 1.00 93.44 175 THR A CA 1
ATOM 1413 C C . THR A 1 175 ? 18.541 11.901 -45.469 1.00 93.44 175 THR A C 1
ATOM 1415 O O . THR A 1 175 ? 18.908 11.478 -46.563 1.00 93.44 175 THR A O 1
ATOM 1418 N N . GLY A 1 176 ? 18.424 13.210 -45.216 1.00 94.56 176 GLY A N 1
ATOM 1419 C CA . GLY A 1 176 ? 18.746 14.242 -46.203 1.00 94.56 176 GLY A CA 1
ATOM 1420 C C . GLY A 1 176 ? 20.188 14.143 -46.715 1.00 94.56 176 GLY A C 1
ATOM 1421 O O . GLY A 1 176 ? 20.414 14.139 -47.924 1.00 94.56 176 GLY A O 1
ATOM 1422 N N . THR A 1 177 ? 21.166 13.980 -45.816 1.00 96.75 177 THR A N 1
ATOM 1423 C CA . THR A 1 177 ? 22.578 13.793 -46.194 1.00 96.75 177 THR A CA 1
ATOM 1424 C C . THR A 1 177 ? 22.786 12.542 -47.053 1.00 96.75 177 THR A C 1
ATOM 1426 O O . THR A 1 177 ? 23.472 12.613 -48.072 1.00 96.75 177 THR A O 1
ATOM 1429 N N . LEU A 1 178 ? 22.169 11.413 -46.694 1.00 93.56 178 LEU A N 1
ATOM 1430 C CA . LEU A 1 178 ? 22.269 10.163 -47.453 1.00 93.56 178 LEU A CA 1
ATOM 1431 C C . LEU A 1 178 ? 21.654 10.281 -48.854 1.00 93.56 178 LEU A C 1
ATOM 1433 O O . LEU A 1 178 ? 22.236 9.776 -49.814 1.00 93.56 178 LEU A O 1
ATOM 1437 N N . VAL A 1 179 ? 20.523 10.981 -49.000 1.00 95.88 179 VAL A N 1
ATOM 1438 C CA . VAL A 1 179 ? 19.916 11.257 -50.315 1.00 95.88 179 VAL A CA 1
ATOM 1439 C C . VAL A 1 179 ? 20.876 12.058 -51.197 1.00 95.88 179 VAL A C 1
ATOM 1441 O O . VAL A 1 179 ? 21.065 11.710 -52.364 1.00 95.88 179 VAL A O 1
ATOM 1444 N N . THR A 1 180 ? 21.522 13.090 -50.648 1.00 95.50 180 THR A N 1
ATOM 1445 C CA . THR A 1 180 ? 22.518 13.886 -51.381 1.00 95.50 180 THR A CA 1
ATOM 1446 C C . THR A 1 180 ? 23.728 13.045 -51.781 1.00 95.50 180 THR A C 1
ATOM 1448 O O . THR A 1 180 ? 24.121 13.069 -52.946 1.00 95.50 180 THR A O 1
ATOM 1451 N N . LEU A 1 181 ? 24.282 12.246 -50.862 1.00 93.44 181 LEU A N 1
ATOM 1452 C CA . LEU A 1 181 ? 25.407 11.353 -51.158 1.00 93.44 181 LEU A CA 1
ATOM 1453 C C . LEU A 1 181 ? 25.058 10.333 -52.247 1.00 93.44 181 LEU A C 1
ATOM 1455 O O . LEU A 1 181 ? 25.856 10.120 -53.155 1.00 93.44 181 LEU A O 1
ATOM 1459 N N . LYS A 1 182 ? 23.849 9.759 -52.214 1.00 91.19 182 LYS A N 1
ATOM 1460 C CA . LYS A 1 182 ? 23.374 8.829 -53.247 1.00 91.19 182 LYS A CA 1
ATOM 1461 C C . LYS A 1 182 ? 23.308 9.490 -54.627 1.00 91.19 182 LYS A C 1
ATOM 1463 O O . LYS A 1 182 ? 23.717 8.882 -55.612 1.00 91.19 182 LYS A O 1
ATOM 1468 N N . ARG A 1 183 ? 22.824 10.736 -54.707 1.00 93.06 183 ARG A N 1
ATOM 1469 C CA . ARG A 1 183 ? 22.800 11.506 -55.965 1.00 93.06 183 ARG A CA 1
ATOM 1470 C C . ARG A 1 183 ? 24.213 11.784 -56.481 1.00 93.06 183 ARG A C 1
ATOM 1472 O O . ARG A 1 183 ? 24.470 11.564 -57.659 1.00 93.06 183 ARG A O 1
ATOM 1479 N N . LEU A 1 184 ? 25.125 12.220 -55.609 1.00 91.88 184 LEU A N 1
ATOM 1480 C CA . LEU A 1 184 ? 26.523 12.480 -55.974 1.00 91.88 184 LEU A CA 1
ATOM 1481 C C . LEU A 1 184 ? 27.229 11.214 -56.469 1.00 91.88 184 LEU A C 1
ATOM 1483 O O . LEU A 1 184 ? 27.877 11.259 -57.512 1.00 91.88 184 LEU A O 1
ATOM 1487 N N . ALA A 1 185 ? 27.050 10.090 -55.772 1.00 86.69 185 ALA A N 1
ATOM 1488 C CA . ALA A 1 185 ? 27.597 8.800 -56.179 1.00 86.69 185 ALA A CA 1
ATOM 1489 C C . ALA A 1 185 ? 27.081 8.379 -57.565 1.00 86.69 185 ALA A C 1
ATOM 1491 O O . ALA A 1 185 ? 27.875 7.996 -58.416 1.00 86.69 185 ALA A O 1
ATOM 1492 N N . SER A 1 186 ? 25.779 8.542 -57.832 1.00 88.44 186 SER A N 1
ATOM 1493 C CA . SER A 1 186 ? 25.191 8.228 -59.142 1.00 88.44 186 SER A CA 1
ATOM 1494 C C . SER A 1 186 ? 25.761 9.092 -60.277 1.00 88.44 186 SER A C 1
ATOM 1496 O O . SER A 1 186 ? 26.065 8.568 -61.346 1.00 88.44 186 SER A O 1
ATOM 1498 N N . VAL A 1 187 ? 25.965 10.396 -60.051 1.00 88.62 187 VAL A N 1
ATOM 1499 C CA . VAL A 1 187 ? 26.600 11.290 -61.042 1.00 88.62 187 VAL A CA 1
ATOM 1500 C C . VAL A 1 187 ? 28.068 10.918 -61.273 1.00 88.62 187 VAL A C 1
ATOM 1502 O O . VAL A 1 187 ? 28.556 11.002 -62.398 1.00 88.62 187 VAL A O 1
ATOM 1505 N N . GLN A 1 188 ? 28.788 10.522 -60.221 1.00 82.31 188 GLN A N 1
ATOM 1506 C CA . GLN A 1 188 ? 30.176 10.072 -60.336 1.00 82.31 188 GLN A CA 1
ATOM 1507 C C . GLN A 1 188 ? 30.280 8.757 -61.111 1.00 82.31 188 GLN A C 1
ATOM 1509 O O . GLN A 1 188 ? 31.150 8.637 -61.967 1.00 82.31 188 GLN A O 1
ATOM 1514 N N . GLU A 1 189 ? 29.369 7.814 -60.877 1.00 73.62 189 GLU A N 1
ATOM 1515 C CA . GLU A 1 189 ? 29.325 6.527 -61.576 1.00 73.62 189 GLU A CA 1
ATOM 1516 C C . GLU A 1 189 ? 29.073 6.697 -63.084 1.00 73.62 189 GLU A C 1
ATOM 1518 O O . GLU A 1 189 ? 29.712 6.030 -63.890 1.00 73.62 189 GLU A O 1
ATOM 1523 N N . GLN A 1 190 ? 28.245 7.671 -63.483 1.00 68.81 190 GLN A N 1
ATOM 1524 C CA . GLN A 1 190 ? 28.024 8.035 -64.893 1.00 68.81 190 GLN A CA 1
ATOM 1525 C C . GLN A 1 190 ? 29.230 8.711 -65.570 1.00 68.81 190 GLN A C 1
ATOM 1527 O O . GLN A 1 190 ? 29.279 8.788 -66.795 1.00 68.81 190 GLN A O 1
ATOM 1532 N N . ARG A 1 191 ? 30.186 9.236 -64.792 1.00 64.12 191 ARG A N 1
ATOM 1533 C CA . ARG A 1 191 ? 31.395 9.917 -65.291 1.00 64.12 191 ARG A CA 1
ATOM 1534 C C . ARG A 1 191 ? 32.641 9.035 -65.281 1.00 64.12 191 ARG A C 1
ATOM 1536 O O . ARG A 1 191 ? 33.695 9.491 -65.722 1.00 64.12 191 ARG A O 1
ATOM 1543 N N . LEU A 1 192 ? 32.549 7.806 -64.776 1.00 57.41 192 LEU A N 1
ATOM 1544 C CA . LEU A 1 192 ? 33.653 6.856 -64.855 1.00 57.41 192 LEU A CA 1
ATOM 1545 C C . LEU A 1 192 ? 33.858 6.447 -66.327 1.00 57.41 192 LEU A C 1
ATOM 1547 O O . LEU A 1 192 ? 32.885 6.072 -66.984 1.00 57.41 192 LEU A O 1
ATOM 1551 N N . PRO A 1 193 ? 35.092 6.509 -66.866 1.00 56.22 193 PRO A N 1
ATOM 1552 C CA . PRO A 1 193 ? 35.386 5.974 -68.192 1.00 56.22 193 PRO A CA 1
ATOM 1553 C C . PRO A 1 193 ? 35.028 4.486 -68.228 1.00 56.22 193 PRO A C 1
ATOM 1555 O O . PRO A 1 193 ? 35.334 3.773 -67.269 1.00 56.22 193 PRO A O 1
ATOM 1558 N N . ASP A 1 194 ? 34.404 4.005 -69.311 1.00 56.25 194 ASP A N 1
ATOM 1559 C CA . ASP A 1 194 ? 34.153 2.569 -69.476 1.00 56.25 194 ASP A CA 1
ATOM 1560 C C . ASP A 1 194 ? 35.504 1.838 -69.362 1.00 56.25 194 ASP A C 1
ATOM 1562 O O . ASP A 1 194 ? 36.403 2.102 -70.168 1.00 56.25 194 ASP A O 1
ATOM 1566 N N . PRO A 1 195 ? 35.699 0.924 -68.391 1.00 54.03 195 PRO A N 1
ATOM 1567 C CA . PRO A 1 195 ? 36.947 0.175 -68.283 1.00 54.03 195 PRO A CA 1
ATOM 1568 C C . PRO A 1 195 ? 37.228 -0.674 -69.536 1.00 54.03 195 PRO A C 1
ATOM 1570 O O . PRO A 1 195 ? 38.358 -1.122 -69.720 1.00 54.03 195 PRO A O 1
ATOM 1573 N N . ARG A 1 196 ? 36.242 -0.849 -70.433 1.00 52.72 196 ARG A N 1
ATOM 1574 C CA . ARG A 1 196 ? 36.400 -1.471 -71.758 1.00 52.72 196 ARG A CA 1
ATOM 1575 C C . ARG A 1 196 ? 37.031 -0.567 -72.824 1.00 52.72 196 ARG A C 1
ATOM 1577 O O . ARG A 1 196 ? 37.352 -1.070 -73.893 1.00 52.72 196 ARG A O 1
ATOM 1584 N N . LEU A 1 197 ? 37.229 0.723 -72.549 1.00 50.84 197 LEU A N 1
ATOM 1585 C CA . LEU A 1 197 ? 37.820 1.698 -73.478 1.00 50.84 197 LEU A CA 1
ATOM 1586 C C . LEU A 1 197 ? 39.232 2.147 -73.071 1.00 50.84 197 LEU A C 1
ATOM 1588 O O . LEU A 1 197 ? 39.722 3.161 -73.560 1.00 50.84 197 LEU A O 1
ATOM 1592 N N . SER A 1 198 ? 39.909 1.401 -72.192 1.00 45.25 198 SER A N 1
ATOM 1593 C CA . SER A 1 198 ? 41.327 1.658 -71.913 1.00 45.25 198 SER A CA 1
ATOM 1594 C C . SER A 1 198 ? 42.137 1.349 -73.182 1.00 45.25 198 SER A C 1
ATOM 1596 O O . SER A 1 198 ? 42.103 0.194 -73.614 1.00 45.25 198 SER A O 1
ATOM 1598 N N . PRO A 1 199 ? 42.851 2.312 -73.800 1.00 48.44 199 PRO A N 1
ATOM 1599 C CA . PRO A 1 199 ? 43.702 1.998 -74.934 1.00 48.44 199 PRO A CA 1
ATOM 1600 C C . PRO A 1 199 ? 44.822 1.079 -74.443 1.00 48.44 199 PRO A C 1
ATOM 1602 O O . PRO A 1 199 ? 45.554 1.397 -73.504 1.00 48.44 199 PRO A O 1
ATOM 1605 N N . THR A 1 200 ? 44.926 -0.097 -75.056 1.00 48.28 200 THR A N 1
ATOM 1606 C CA . THR A 1 200 ? 46.128 -0.921 -74.991 1.00 48.28 200 THR A CA 1
ATOM 1607 C C . THR A 1 200 ? 47.257 -0.112 -75.612 1.00 48.28 200 THR A C 1
ATOM 1609 O O . THR A 1 200 ? 47.332 0.007 -76.831 1.00 48.28 200 THR A O 1
ATOM 1612 N N . ASN A 1 201 ? 48.108 0.483 -74.774 1.00 42.94 201 ASN A N 1
ATOM 1613 C CA . ASN A 1 201 ? 49.390 1.010 -75.223 1.00 42.94 201 ASN A CA 1
ATOM 1614 C C . ASN A 1 201 ? 50.252 -0.180 -75.666 1.00 42.94 201 ASN A C 1
ATOM 1616 O O . ASN A 1 201 ? 50.888 -0.836 -74.842 1.00 42.94 201 ASN A O 1
ATOM 1620 N N . GLU A 1 202 ? 50.225 -0.469 -76.965 1.00 41.28 202 GLU A N 1
ATOM 1621 C CA . GLU A 1 202 ? 51.275 -1.203 -77.663 1.00 41.28 202 GLU A CA 1
ATOM 1622 C C . GLU A 1 202 ? 52.326 -0.201 -78.161 1.00 41.28 202 GLU A C 1
ATOM 1624 O O . GLU A 1 202 ? 52.055 0.572 -79.081 1.00 41.28 202 GLU A O 1
ATOM 1629 N N . ASN A 1 203 ? 53.481 -0.210 -77.484 1.00 39.53 203 ASN A N 1
ATOM 1630 C CA . ASN A 1 203 ? 54.870 -0.035 -77.957 1.00 39.53 203 ASN A CA 1
ATOM 1631 C C . ASN A 1 203 ? 55.756 0.584 -76.875 1.00 39.53 203 ASN A C 1
ATOM 1633 O O . ASN A 1 203 ? 55.473 1.723 -76.442 1.00 39.53 203 ASN A O 1
#

Sequence (203 aa):
MYNQLRVLQKKAKDLRQEARSLRRMSQAQAHSIRETIKDTFIKIRALIASGADQAWSESGSKERARVDREEDIYKQEIIRLETDLTELESTVEELRGNVINKKSRVNMSDVENMALVLSKSSKTVAELKLKFPSLQESIRNVLTKEMDRAVTEEKFLKDEPDRLESALKRCKKLTGTLVTLKRLASVQEQRLPDPRLSPTNEN

Secondary structure (DSSP, 8-state):
-HHHHHHHHHHHHHHHHHHHHHHHHHHHHHHHHHHHHHHHHHHHHHHHHHHHHHHHHHHHHHHHHHHHHHHHHHHHHHHHHHHHHHHHHHHHHHHHHHHHHH-PPPPHHHHHHHHHHHHHHHHHHHHHHHHHHHHHHHHHHHHHHHHHHHHHHHHHHHHHHHHHHHHHHHHHHHHHHHHHHHHHHHHHHHTSPPGGG------

Organism: NCBI:txid143950

Radius of gyration: 44.07 Å; chains: 1; bounding box: 97×46×121 Å